Protein AF-A0A061N2Z4-F1 (afdb_monomer)

Sequence (265 aa):
MEKLHGICTITITPFTEDGQVDLPSLRNLTNFYLDNGVDGLTILGIMGESNKLTEAERMQVIKETVTTVQGRVPIIVGCTAPGTDVAIHYAKTAEQLGASAIMVAPPLNLRNEQAIIHHYQMIGDAISIPIVVQDEPVTTNVTMSAKLLAQLERDVSNVEYIKLEEAPSPIKITQILNESDSLTILGGLGGVYFYEELERGANGTMTGFAYPDVLKEIYQTYTSGEKEKAQRLFFSLFTSHPFRSPTRHGRCDHSKRNFQDAEYY

Structure (mmCIF, N/CA/C/O backbone):
data_AF-A0A061N2Z4-F1
#
_entry.id   AF-A0A061N2Z4-F1
#
loop_
_atom_site.group_PDB
_atom_site.id
_atom_site.type_symbol
_atom_site.label_atom_id
_atom_site.label_alt_id
_atom_site.label_comp_id
_atom_site.label_asym_id
_atom_site.label_entity_id
_atom_site.label_seq_id
_atom_site.pdbx_PDB_ins_code
_atom_site.Cartn_x
_atom_site.Cartn_y
_atom_site.Cartn_z
_atom_site.occupancy
_atom_site.B_iso_or_equiv
_atom_site.auth_seq_id
_atom_site.auth_comp_id
_atom_site.auth_asym_id
_atom_site.auth_atom_id
_atom_site.pdbx_PDB_model_num
ATOM 1 N N . MET A 1 1 ? -15.697 -5.809 -2.708 1.00 57.69 1 MET A N 1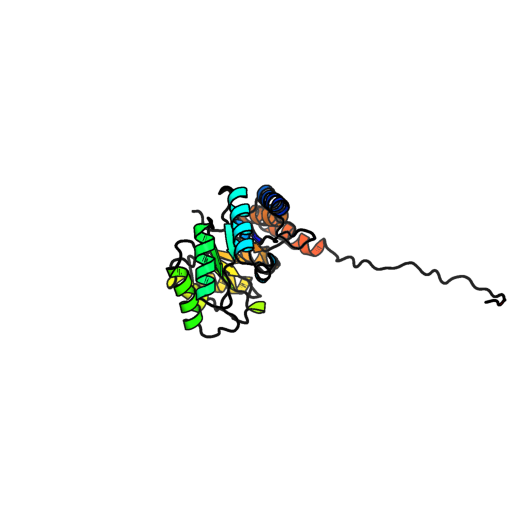
ATOM 2 C CA . MET A 1 1 ? -14.476 -6.232 -1.993 1.00 57.69 1 MET A CA 1
ATOM 3 C C . MET A 1 1 ? -14.518 -5.572 -0.629 1.00 57.69 1 MET A C 1
ATOM 5 O O . MET A 1 1 ? -15.102 -4.498 -0.535 1.00 57.69 1 MET A O 1
ATOM 9 N N . GLU A 1 2 ? -14.005 -6.210 0.414 1.00 79.50 2 GLU A N 1
ATOM 10 C CA . GLU A 1 2 ? -13.819 -5.528 1.699 1.00 79.50 2 GLU A CA 1
ATOM 11 C C . GLU A 1 2 ? -12.727 -4.454 1.550 1.00 79.50 2 GLU A C 1
ATOM 13 O O . GLU A 1 2 ? -11.805 -4.640 0.752 1.00 79.50 2 GLU A O 1
ATOM 18 N N . LYS A 1 3 ? -12.851 -3.318 2.253 1.00 92.50 3 LYS A N 1
ATOM 19 C CA . LYS A 1 3 ? -11.828 -2.258 2.228 1.00 92.50 3 LYS A CA 1
ATOM 20 C C . LYS A 1 3 ? -10.510 -2.778 2.815 1.00 92.50 3 LYS A C 1
ATOM 22 O O . LYS A 1 3 ? -10.519 -3.628 3.710 1.00 92.50 3 LYS A O 1
ATOM 27 N N . LEU A 1 4 ? -9.386 -2.236 2.338 1.00 96.94 4 LEU A N 1
ATOM 28 C CA . LEU A 1 4 ? -8.068 -2.544 2.902 1.00 96.94 4 LEU A CA 1
ATOM 29 C C . LEU A 1 4 ? -8.037 -2.244 4.409 1.00 96.94 4 LEU A C 1
ATOM 31 O O . LEU A 1 4 ? -8.568 -1.236 4.867 1.00 96.94 4 LEU A O 1
ATOM 35 N N . HIS A 1 5 ? -7.403 -3.113 5.185 1.00 97.25 5 HIS A N 1
ATOM 36 C CA . HIS A 1 5 ? -7.252 -2.947 6.628 1.00 97.25 5 HIS A CA 1
ATOM 37 C C . HIS A 1 5 ? -6.081 -3.796 7.133 1.00 97.25 5 HIS A C 1
ATOM 39 O O . HIS A 1 5 ? -5.449 -4.517 6.362 1.00 97.25 5 HIS A O 1
ATOM 45 N N . GLY A 1 6 ? -5.781 -3.697 8.428 1.00 97.75 6 GLY A N 1
ATOM 46 C CA . GLY A 1 6 ? -4.808 -4.558 9.090 1.00 97.75 6 GLY A CA 1
ATOM 47 C C . GLY A 1 6 ? -3.390 -4.396 8.553 1.00 97.75 6 GLY A C 1
ATOM 48 O O . GLY A 1 6 ? -2.891 -3.276 8.422 1.00 97.75 6 GLY A O 1
ATOM 49 N N . ILE A 1 7 ? -2.707 -5.511 8.310 1.00 98.06 7 ILE A N 1
ATOM 50 C CA . ILE A 1 7 ? -1.293 -5.523 7.930 1.00 98.06 7 ILE A CA 1
ATOM 51 C C . ILE A 1 7 ? -1.159 -5.688 6.415 1.00 98.06 7 ILE A C 1
ATOM 53 O O . ILE A 1 7 ? -1.241 -6.797 5.891 1.00 98.06 7 ILE A O 1
ATOM 57 N N . CYS A 1 8 ? -0.921 -4.580 5.713 1.00 97.94 8 CYS A N 1
ATOM 58 C CA . CYS A 1 8 ? -0.628 -4.560 4.279 1.00 97.94 8 CYS A CA 1
ATOM 59 C C . CYS A 1 8 ? 0.894 -4.539 4.052 1.00 97.94 8 CYS A C 1
ATOM 61 O O . CYS A 1 8 ? 1.504 -3.480 3.902 1.00 97.94 8 CYS A O 1
ATOM 63 N N . THR A 1 9 ? 1.549 -5.697 4.081 1.00 97.12 9 THR A N 1
ATOM 64 C CA . THR A 1 9 ? 3.018 -5.759 4.084 1.00 97.12 9 THR A CA 1
ATOM 65 C C . THR A 1 9 ? 3.622 -5.316 2.755 1.00 97.12 9 THR A C 1
ATOM 67 O O . THR A 1 9 ? 3.258 -5.828 1.699 1.00 97.12 9 THR A O 1
ATOM 70 N N . ILE A 1 10 ? 4.604 -4.410 2.807 1.00 96.88 10 ILE A N 1
ATOM 71 C CA . ILE A 1 10 ? 5.438 -4.091 1.643 1.00 96.88 10 ILE A CA 1
ATOM 72 C C . ILE A 1 10 ? 6.469 -5.202 1.476 1.00 96.88 10 ILE A C 1
ATOM 74 O O . ILE A 1 10 ? 7.200 -5.503 2.417 1.00 96.88 10 ILE A O 1
ATOM 78 N N . THR A 1 11 ? 6.548 -5.799 0.291 1.00 96.62 11 THR A N 1
ATOM 79 C CA . THR A 1 11 ? 7.477 -6.902 0.025 1.00 96.62 11 THR A CA 1
ATOM 80 C C . THR A 1 11 ? 8.773 -6.401 -0.608 1.00 96.62 11 THR A C 1
ATOM 82 O O . THR A 1 11 ? 8.792 -5.406 -1.338 1.00 96.62 11 THR A O 1
ATOM 85 N N . ILE A 1 12 ? 9.863 -7.126 -0.362 1.00 96.81 12 ILE A N 1
ATOM 86 C CA . ILE A 1 12 ? 11.085 -7.010 -1.167 1.00 96.81 12 ILE A CA 1
ATOM 87 C C . IL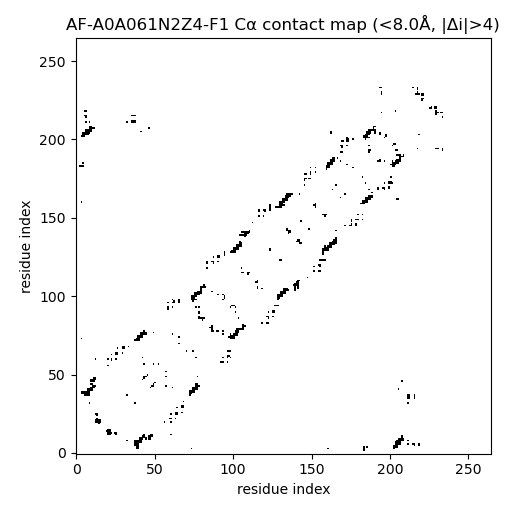E A 1 12 ? 10.922 -7.763 -2.496 1.00 96.81 12 ILE A C 1
ATOM 89 O O . ILE A 1 12 ? 10.041 -8.619 -2.620 1.00 96.81 12 ILE A O 1
ATOM 93 N N . THR A 1 13 ? 11.794 -7.474 -3.463 1.00 98.06 13 THR A N 1
ATOM 94 C CA . THR A 1 13 ? 11.952 -8.282 -4.682 1.00 98.06 13 THR A CA 1
ATOM 95 C C . THR A 1 13 ? 13.236 -9.102 -4.549 1.00 98.06 13 THR A C 1
ATOM 97 O O . THR A 1 13 ? 14.312 -8.513 -4.523 1.00 98.06 13 THR A O 1
ATOM 100 N N . PRO A 1 14 ? 13.163 -10.437 -4.411 1.00 97.88 14 PRO A N 1
ATOM 101 C CA . PRO A 1 14 ? 14.356 -11.276 -4.364 1.00 97.88 14 PRO A CA 1
ATOM 102 C C . PRO A 1 14 ? 15.086 -11.307 -5.710 1.00 97.88 14 PRO A C 1
ATOM 104 O O . PRO A 1 14 ? 14.450 -11.375 -6.764 1.00 97.88 14 PRO A O 1
ATOM 107 N N . PHE A 1 15 ? 16.417 -11.321 -5.660 1.00 98.12 15 PHE A N 1
ATOM 108 C CA . PHE A 1 15 ? 17.282 -11.427 -6.831 1.00 98.12 15 PHE A CA 1
ATOM 109 C C . PHE A 1 15 ? 18.248 -12.601 -6.691 1.00 98.12 15 PHE A C 1
ATOM 111 O O . PHE A 1 15 ? 18.714 -12.909 -5.592 1.00 98.12 15 PHE A O 1
ATOM 118 N N . THR A 1 16 ? 18.566 -13.229 -7.815 1.00 97.94 16 THR A N 1
ATOM 119 C CA . THR A 1 16 ? 19.631 -14.224 -7.931 1.00 97.94 16 THR A CA 1
ATOM 120 C C . THR A 1 16 ? 21.012 -13.557 -7.868 1.00 97.94 16 THR A C 1
ATOM 122 O O . THR A 1 16 ? 21.138 -12.335 -7.961 1.00 97.94 16 THR A O 1
ATOM 125 N N . GLU A 1 17 ? 22.082 -14.348 -7.733 1.00 96.88 17 GLU A N 1
ATOM 126 C CA . GLU A 1 17 ? 23.458 -13.818 -7.689 1.00 96.88 17 GLU A CA 1
ATOM 127 C C . GLU A 1 17 ? 23.862 -13.063 -8.970 1.00 96.88 17 GLU A C 1
ATOM 129 O O . GLU A 1 17 ? 24.677 -12.143 -8.913 1.00 96.88 17 GLU A O 1
ATOM 134 N N . ASP A 1 18 ? 23.274 -13.412 -10.117 1.00 96.19 18 ASP A N 1
ATOM 135 C CA . ASP A 1 18 ? 23.444 -12.727 -11.405 1.00 96.19 18 ASP A CA 1
ATOM 136 C C . ASP A 1 18 ? 22.477 -11.542 -11.605 1.00 96.19 18 ASP A C 1
ATOM 138 O O . ASP A 1 18 ? 22.466 -10.919 -12.668 1.00 96.19 18 ASP A O 1
ATOM 142 N N . GLY A 1 19 ? 21.695 -11.194 -10.578 1.00 94.44 19 GLY A N 1
ATOM 143 C CA . GLY A 1 19 ? 20.850 -10.000 -10.540 1.00 94.44 19 GLY A CA 1
ATOM 144 C C . GLY A 1 19 ? 19.514 -10.124 -11.271 1.00 94.44 19 GLY A C 1
ATOM 145 O O . GLY A 1 19 ? 18.858 -9.108 -11.474 1.00 94.44 19 GLY A O 1
ATOM 146 N N . GLN A 1 20 ? 19.106 -11.332 -11.669 1.00 97.31 20 GLN A N 1
ATOM 147 C CA . GLN A 1 20 ? 17.773 -11.580 -12.224 1.00 97.31 20 GLN A CA 1
ATOM 148 C C . GLN A 1 20 ? 16.740 -11.704 -11.100 1.00 97.31 20 GLN A C 1
ATOM 150 O O . GLN A 1 20 ? 17.078 -12.050 -9.969 1.00 97.31 20 GLN A O 1
ATOM 155 N N . VAL A 1 21 ? 15.463 -11.457 -11.398 1.00 98.25 21 VAL A N 1
ATOM 156 C CA . VAL A 1 21 ? 14.384 -11.688 -10.424 1.00 98.25 21 VAL A CA 1
ATOM 157 C C . VAL A 1 21 ? 14.308 -13.178 -10.065 1.00 98.25 21 VAL A C 1
ATOM 159 O O . VAL A 1 21 ? 14.078 -14.032 -10.924 1.00 98.25 21 VAL A O 1
ATOM 162 N N . ASP A 1 22 ? 14.440 -13.489 -8.776 1.00 98.56 22 ASP A N 1
ATOM 163 C CA . ASP A 1 22 ? 14.336 -14.851 -8.251 1.00 98.56 22 ASP A CA 1
ATOM 164 C C . ASP A 1 22 ? 12.867 -15.191 -7.946 1.00 98.56 22 ASP A C 1
ATOM 166 O O . ASP A 1 22 ? 12.359 -14.984 -6.839 1.00 98.56 22 ASP A O 1
ATOM 170 N N . LEU A 1 23 ? 12.164 -15.707 -8.960 1.00 98.50 23 LEU A N 1
ATOM 171 C CA . LEU A 1 23 ? 10.751 -16.087 -8.854 1.00 98.50 23 LEU A CA 1
ATOM 172 C C . LEU A 1 23 ? 10.484 -17.201 -7.821 1.00 98.50 23 LEU A C 1
ATOM 174 O O . LEU A 1 23 ? 9.515 -17.072 -7.068 1.00 98.50 23 LEU A O 1
ATOM 178 N N . PRO A 1 24 ? 11.298 -18.275 -7.718 1.00 98.50 24 PRO A N 1
ATOM 179 C CA . PRO A 1 24 ? 11.171 -19.238 -6.623 1.00 98.50 24 PRO A CA 1
ATOM 180 C C . PRO A 1 24 ? 11.232 -18.596 -5.232 1.00 98.50 24 PRO A C 1
ATOM 182 O O . PRO A 1 24 ? 10.370 -18.876 -4.393 1.00 98.50 24 PRO A O 1
ATOM 185 N N . SER A 1 25 ? 12.202 -17.712 -4.986 1.00 98.56 25 SER A N 1
ATOM 186 C CA . SER A 1 25 ? 12.307 -17.009 -3.703 1.00 98.56 25 SER A CA 1
ATOM 187 C C . SER A 1 25 ? 11.149 -16.037 -3.485 1.00 98.56 25 SER A C 1
ATOM 189 O O . SER A 1 25 ? 10.626 -15.966 -2.373 1.00 98.56 25 SER A O 1
ATOM 191 N N . LEU A 1 26 ? 10.678 -15.351 -4.533 1.00 98.62 26 LEU A N 1
ATOM 192 C CA . LEU A 1 26 ? 9.493 -14.489 -4.465 1.00 98.62 26 LEU A CA 1
ATOM 193 C C . LEU A 1 26 ? 8.235 -15.276 -4.069 1.00 9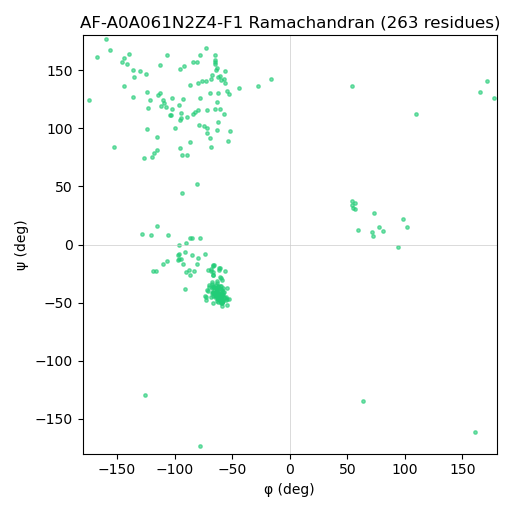8.62 26 LEU A C 1
ATOM 195 O O . LEU A 1 26 ? 7.466 -14.818 -3.221 1.00 98.62 26 LEU A O 1
ATOM 199 N N . ARG A 1 27 ? 8.039 -16.477 -4.625 1.00 98.69 27 ARG A N 1
ATOM 200 C CA . ARG A 1 27 ? 6.935 -17.378 -4.257 1.00 98.69 27 ARG A CA 1
ATOM 201 C C . ARG A 1 27 ? 7.018 -17.806 -2.796 1.00 98.69 27 ARG A C 1
ATOM 203 O O . ARG A 1 27 ? 6.017 -17.752 -2.083 1.00 98.69 27 ARG A O 1
ATOM 210 N N . ASN A 1 28 ? 8.204 -18.214 -2.345 1.00 98.44 28 ASN A N 1
ATOM 211 C CA . ASN A 1 28 ? 8.427 -18.621 -0.957 1.00 98.44 28 ASN A CA 1
ATOM 212 C C . ASN A 1 28 ? 8.162 -17.464 0.010 1.00 98.44 28 ASN A C 1
ATOM 214 O O . ASN A 1 28 ? 7.456 -17.645 0.998 1.00 98.44 28 ASN A O 1
ATOM 218 N N . LEU A 1 29 ? 8.664 -16.270 -0.310 1.00 97.62 29 LEU A N 1
ATOM 219 C CA . LEU A 1 29 ? 8.447 -15.066 0.484 1.00 97.62 29 LEU A CA 1
ATOM 220 C C . LEU A 1 29 ? 6.964 -14.664 0.518 1.00 97.62 29 LEU A C 1
ATOM 222 O O . LEU A 1 29 ? 6.440 -14.312 1.571 1.00 97.62 29 LEU A O 1
ATOM 226 N N . THR A 1 30 ? 6.269 -14.770 -0.615 1.00 98.44 30 THR A N 1
ATOM 227 C CA . THR A 1 30 ? 4.824 -14.518 -0.694 1.00 98.44 30 THR A CA 1
ATOM 228 C C . THR A 1 30 ? 4.059 -15.474 0.224 1.00 98.44 30 THR A C 1
ATOM 230 O O . THR A 1 30 ? 3.249 -15.020 1.026 1.00 98.44 30 THR A O 1
ATOM 233 N N . ASN A 1 31 ? 4.343 -16.781 0.171 1.00 98.44 31 ASN A N 1
ATOM 234 C CA . ASN A 1 31 ? 3.709 -17.747 1.072 1.00 98.44 31 ASN A CA 1
ATOM 235 C C . ASN A 1 31 ? 4.062 -17.491 2.540 1.00 98.44 31 ASN A C 1
ATOM 237 O O . ASN A 1 31 ? 3.168 -17.545 3.372 1.00 98.44 31 ASN A O 1
ATOM 241 N N . PHE A 1 32 ? 5.309 -17.120 2.848 1.00 98.00 32 PHE A N 1
ATOM 242 C CA . PHE A 1 32 ? 5.698 -16.736 4.205 1.00 98.00 32 PHE A CA 1
ATOM 243 C C . PHE A 1 32 ? 4.811 -15.609 4.748 1.00 98.00 32 PHE A C 1
ATOM 245 O O . PHE A 1 32 ? 4.294 -15.725 5.854 1.00 98.00 32 PHE A O 1
ATOM 252 N N . TYR A 1 33 ? 4.576 -14.536 3.987 1.00 98.00 33 TYR A N 1
ATOM 253 C CA . TYR A 1 33 ? 3.688 -13.466 4.449 1.00 98.00 33 TYR A CA 1
ATOM 254 C C . TYR A 1 33 ? 2.248 -13.951 4.664 1.00 98.00 33 TYR A C 1
ATOM 256 O O . TYR A 1 33 ? 1.634 -13.610 5.675 1.00 98.00 33 TYR A O 1
ATOM 264 N N . LEU A 1 34 ? 1.726 -14.775 3.753 1.00 97.75 34 LEU A N 1
ATOM 265 C CA . LEU A 1 34 ? 0.375 -15.335 3.861 1.00 97.75 34 LEU A CA 1
ATOM 266 C C . LEU A 1 34 ? 0.226 -16.243 5.090 1.00 97.75 34 LEU A C 1
ATOM 268 O O . LEU A 1 34 ? -0.772 -16.142 5.800 1.00 97.75 34 LEU A O 1
ATOM 272 N N . ASP A 1 35 ? 1.232 -17.068 5.381 1.00 97.56 35 ASP A N 1
ATOM 273 C CA . ASP A 1 35 ? 1.258 -17.954 6.548 1.00 97.56 35 ASP A CA 1
ATOM 274 C C . ASP A 1 35 ? 1.326 -17.165 7.870 1.00 97.56 35 ASP A C 1
ATOM 276 O O . ASP A 1 35 ? 0.819 -17.626 8.891 1.00 97.56 35 ASP A O 1
ATOM 280 N N . ASN A 1 36 ? 1.880 -15.945 7.847 1.00 97.00 36 ASN A N 1
ATOM 281 C CA . ASN A 1 36 ? 1.874 -15.010 8.980 1.00 97.00 36 ASN A CA 1
ATOM 282 C C . ASN A 1 36 ? 0.593 -14.153 9.067 1.00 97.00 36 ASN A C 1
ATOM 284 O O . ASN A 1 36 ? 0.489 -13.273 9.921 1.00 97.00 36 ASN A O 1
ATOM 288 N N . GLY A 1 37 ? -0.400 -14.403 8.208 1.00 96.31 37 GLY A N 1
ATOM 289 C CA . GLY A 1 37 ? -1.736 -13.822 8.330 1.00 96.31 37 GLY A CA 1
ATOM 290 C C . GLY A 1 37 ? -1.837 -12.340 7.967 1.00 96.31 37 GLY A C 1
ATOM 291 O O . GLY A 1 37 ? -2.719 -11.656 8.495 1.00 96.31 37 GLY A O 1
ATOM 292 N N . VAL A 1 38 ? -0.957 -11.836 7.093 1.00 97.44 38 VAL A N 1
ATOM 293 C CA . VAL A 1 38 ? -1.081 -10.473 6.546 1.00 97.44 38 VAL A CA 1
ATOM 294 C C . VAL A 1 38 ? -2.442 -10.280 5.869 1.00 97.44 38 VAL A C 1
ATOM 296 O O . VAL A 1 38 ? -3.018 -11.222 5.332 1.00 97.44 38 VAL A O 1
ATOM 299 N N . ASP A 1 39 ? -2.950 -9.053 5.890 1.00 98.31 39 ASP A N 1
ATOM 300 C CA . ASP A 1 39 ? -4.262 -8.684 5.339 1.00 98.31 39 ASP A CA 1
ATOM 301 C C . ASP A 1 39 ? -4.167 -8.162 3.896 1.00 98.31 39 ASP A C 1
ATOM 303 O O . ASP A 1 39 ? -5.171 -8.045 3.201 1.00 98.31 39 ASP A O 1
ATOM 307 N N . GLY A 1 40 ? -2.953 -7.868 3.424 1.00 98.19 40 GLY A N 1
ATOM 308 C CA . GLY A 1 40 ? -2.671 -7.441 2.058 1.00 98.19 40 GLY A CA 1
ATOM 309 C C . GLY A 1 40 ? -1.178 -7.484 1.749 1.00 98.19 40 GLY A C 1
ATOM 310 O O . GLY A 1 40 ? -0.342 -7.490 2.655 1.00 98.19 40 GLY A O 1
ATOM 311 N N . LEU A 1 41 ? -0.838 -7.496 0.461 1.00 98.44 41 LEU A N 1
ATOM 312 C CA . LEU A 1 41 ? 0.548 -7.425 -0.008 1.00 98.44 41 LEU A CA 1
ATOM 313 C C . LEU A 1 41 ? 0.742 -6.218 -0.916 1.00 98.44 41 LEU A C 1
ATOM 315 O O . LEU A 1 41 ? 0.079 -6.101 -1.942 1.00 98.44 41 LEU A O 1
ATOM 319 N N . THR A 1 42 ? 1.697 -5.362 -0.572 1.00 98.50 42 THR A N 1
ATOM 320 C CA . THR A 1 42 ? 2.122 -4.236 -1.400 1.00 98.50 42 THR A CA 1
ATOM 321 C C . THR A 1 42 ? 3.446 -4.570 -2.076 1.00 98.50 42 THR A C 1
ATOM 323 O O . THR A 1 42 ? 4.489 -4.657 -1.429 1.00 98.50 42 THR A O 1
ATOM 326 N N . ILE A 1 43 ? 3.425 -4.733 -3.393 1.00 98.62 43 ILE A N 1
ATOM 327 C CA . ILE A 1 43 ? 4.608 -5.058 -4.197 1.00 98.62 43 ILE A CA 1
ATOM 328 C C . ILE A 1 43 ? 5.066 -3.848 -5.008 1.00 98.62 43 ILE A C 1
ATOM 330 O O . ILE A 1 43 ? 4.317 -2.893 -5.216 1.00 98.62 43 ILE A O 1
ATOM 334 N N . LEU A 1 44 ? 6.305 -3.891 -5.503 1.00 97.75 44 LEU A N 1
ATOM 335 C CA . LEU A 1 44 ? 6.871 -2.847 -6.367 1.00 97.75 44 LEU A CA 1
ATOM 336 C C . LEU A 1 44 ? 6.854 -1.431 -5.748 1.00 97.75 44 LEU A C 1
ATOM 338 O O . LEU A 1 44 ? 6.796 -0.434 -6.465 1.00 97.75 44 LEU A O 1
ATOM 342 N N . GLY A 1 45 ? 6.959 -1.326 -4.420 1.00 93.38 45 GLY A N 1
ATOM 343 C CA . GLY A 1 45 ? 7.304 -0.072 -3.737 1.00 93.38 45 GLY A CA 1
ATOM 344 C C . GLY A 1 45 ? 8.807 0.237 -3.808 1.00 93.38 45 GLY A C 1
ATOM 345 O O . GLY A 1 45 ? 9.568 -0.490 -4.448 1.00 93.38 45 GLY A O 1
ATOM 346 N N . ILE A 1 46 ? 9.262 1.286 -3.110 1.00 90.62 46 ILE A N 1
ATOM 347 C CA . ILE A 1 46 ? 10.701 1.606 -2.985 1.00 90.62 46 ILE A CA 1
ATOM 348 C C . ILE A 1 46 ? 11.468 0.437 -2.352 1.00 90.62 46 ILE A C 1
ATOM 350 O O . ILE A 1 46 ? 12.525 0.058 -2.845 1.00 90.62 46 ILE A O 1
ATOM 354 N N . MET A 1 47 ? 10.913 -0.181 -1.303 1.00 91.19 47 MET A N 1
ATOM 355 C CA . MET A 1 47 ? 11.535 -1.341 -0.650 1.00 91.19 47 MET A CA 1
ATOM 356 C C . MET A 1 47 ? 11.581 -2.586 -1.550 1.00 91.19 47 MET A C 1
ATOM 358 O O . MET A 1 47 ? 12.466 -3.419 -1.406 1.00 91.19 47 MET A O 1
ATOM 362 N N . GLY A 1 48 ? 10.662 -2.688 -2.512 1.00 93.00 48 GLY A N 1
ATOM 363 C CA . GLY A 1 48 ? 10.698 -3.705 -3.562 1.00 93.00 48 GLY A CA 1
ATOM 364 C C . GLY A 1 48 ? 11.695 -3.394 -4.680 1.00 93.00 48 GLY A C 1
ATOM 365 O O . GLY A 1 48 ? 11.684 -4.090 -5.690 1.00 93.00 48 GLY A O 1
ATOM 366 N N . GLU A 1 49 ? 12.501 -2.334 -4.543 1.00 94.69 49 GLU A N 1
ATOM 367 C CA . GLU A 1 49 ? 13.516 -1.894 -5.513 1.00 94.69 49 GLU A CA 1
ATOM 368 C C . GLU A 1 49 ? 12.952 -1.687 -6.923 1.00 94.69 49 GLU A C 1
ATOM 370 O O . GLU A 1 49 ? 13.606 -1.907 -7.942 1.00 94.69 49 GLU A O 1
ATOM 375 N N . SER A 1 50 ? 11.705 -1.230 -6.981 1.00 93.12 50 SER A N 1
ATOM 376 C CA . SER A 1 50 ? 10.915 -1.134 -8.207 1.00 93.12 50 SER A CA 1
ATOM 377 C C . SER A 1 50 ? 11.512 -0.222 -9.283 1.00 93.12 50 SER A C 1
ATOM 379 O O . SER A 1 50 ? 11.177 -0.365 -10.458 1.00 93.12 50 SER A O 1
ATOM 381 N N . ASN A 1 51 ? 12.406 0.689 -8.886 1.00 91.44 51 ASN A N 1
ATOM 382 C CA . ASN A 1 51 ? 13.162 1.595 -9.746 1.00 91.44 51 ASN A CA 1
ATOM 383 C C . ASN A 1 51 ? 14.381 0.943 -10.423 1.00 91.44 51 ASN A C 1
ATOM 385 O O . ASN A 1 51 ? 14.976 1.563 -11.302 1.00 91.44 51 ASN A O 1
ATOM 389 N N . LYS A 1 52 ? 14.776 -0.266 -10.004 1.00 94.12 52 LYS 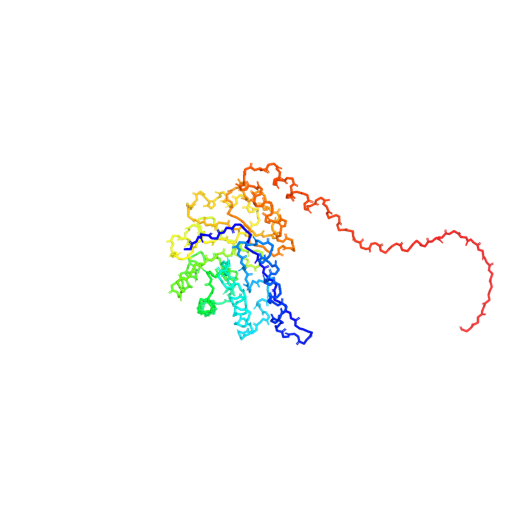A N 1
ATOM 390 C CA . LYS A 1 52 ? 15.870 -1.042 -10.612 1.00 94.12 52 LYS A CA 1
ATOM 391 C C . LYS A 1 52 ? 15.375 -2.078 -11.620 1.00 94.12 52 LYS A C 1
ATOM 393 O O . LYS A 1 52 ? 16.180 -2.617 -12.368 1.00 94.12 52 LYS A O 1
ATOM 398 N N . LEU A 1 53 ? 14.073 -2.346 -11.627 1.00 96.75 53 LEU A N 1
ATOM 399 C CA . LEU A 1 53 ? 13.453 -3.351 -12.476 1.00 96.75 53 LEU A CA 1
ATOM 400 C C . LEU A 1 53 ? 13.094 -2.769 -13.842 1.00 96.75 53 LEU A C 1
ATOM 402 O O . LEU A 1 53 ? 12.511 -1.686 -13.949 1.00 96.75 53 LEU A O 1
ATOM 406 N N . THR A 1 54 ? 13.365 -3.541 -14.885 1.00 97.06 54 THR A N 1
ATOM 407 C CA . THR A 1 54 ? 12.772 -3.337 -16.205 1.00 97.06 54 THR A CA 1
ATOM 408 C C . THR A 1 54 ? 11.262 -3.572 -16.159 1.00 97.06 54 THR A C 1
ATOM 410 O O . THR A 1 54 ? 10.723 -4.213 -15.255 1.00 97.06 54 THR A O 1
ATOM 413 N N . GLU A 1 55 ? 10.545 -3.094 -17.173 1.00 95.94 55 GLU A N 1
ATOM 414 C CA . GLU A 1 55 ? 9.104 -3.334 -17.287 1.00 95.94 55 GLU A CA 1
ATOM 415 C C . GLU A 1 55 ? 8.761 -4.832 -17.324 1.00 95.94 55 GLU A C 1
ATOM 417 O O . GLU A 1 55 ? 7.833 -5.274 -16.647 1.00 95.94 55 GLU A O 1
ATOM 422 N N . ALA A 1 56 ? 9.550 -5.629 -18.050 1.00 98.00 56 ALA A N 1
ATOM 423 C CA . ALA A 1 56 ? 9.356 -7.073 -18.130 1.00 98.00 56 ALA A CA 1
ATOM 424 C C . ALA A 1 56 ? 9.501 -7.746 -16.754 1.00 98.00 56 ALA A C 1
ATOM 426 O O . ALA A 1 56 ? 8.670 -8.580 -16.391 1.00 98.00 56 ALA A O 1
ATOM 427 N N . GLU A 1 57 ? 10.501 -7.351 -15.965 1.00 98.38 57 GLU A N 1
ATOM 428 C CA . GLU A 1 57 ? 10.701 -7.863 -14.605 1.00 98.38 57 GLU A CA 1
ATOM 429 C C . GLU A 1 57 ? 9.577 -7.425 -13.659 1.00 98.38 57 GLU A C 1
ATOM 431 O O . GLU A 1 57 ? 9.059 -8.242 -12.900 1.00 98.38 57 GLU A O 1
ATOM 436 N N . ARG A 1 58 ? 9.108 -6.172 -13.755 1.00 98.44 58 ARG A N 1
ATOM 437 C CA . ARG A 1 58 ? 7.928 -5.706 -13.002 1.00 98.44 58 ARG A CA 1
ATOM 438 C C . ARG A 1 58 ? 6.712 -6.590 -13.288 1.00 98.44 58 ARG A C 1
ATOM 440 O O . ARG A 1 58 ? 6.033 -7.023 -12.359 1.00 98.44 58 ARG A O 1
ATOM 447 N N . MET A 1 59 ? 6.459 -6.909 -14.560 1.00 98.62 59 MET A N 1
ATOM 448 C CA . MET A 1 59 ? 5.367 -7.807 -14.950 1.00 98.62 59 MET A CA 1
ATOM 449 C C . MET A 1 59 ? 5.559 -9.233 -14.420 1.00 98.62 59 MET A C 1
ATOM 451 O O . MET A 1 59 ? 4.572 -9.872 -14.055 1.00 98.62 59 MET A O 1
ATOM 455 N N . GLN A 1 60 ? 6.794 -9.747 -14.385 1.00 98.56 60 GLN A N 1
ATOM 456 C CA . GLN A 1 60 ? 7.094 -11.060 -13.803 1.00 98.56 60 GLN A CA 1
ATOM 457 C C . GLN A 1 60 ? 6.768 -11.093 -12.307 1.00 98.56 60 GLN A C 1
ATOM 459 O O . GLN A 1 60 ? 6.080 -12.014 -11.870 1.00 98.56 60 GLN A O 1
ATOM 464 N N . VAL A 1 61 ? 7.179 -10.065 -11.554 1.00 98.75 61 VAL A N 1
ATOM 465 C CA . VAL A 1 61 ? 6.878 -9.940 -10.118 1.00 98.75 61 VAL A CA 1
ATOM 466 C C . VAL A 1 61 ? 5.367 -9.930 -9.884 1.00 98.75 61 VAL A C 1
ATOM 468 O O . VAL A 1 61 ? 4.872 -10.735 -9.099 1.00 98.75 61 VAL A O 1
ATOM 471 N N . ILE A 1 62 ? 4.611 -9.096 -10.613 1.00 98.81 62 ILE A N 1
ATOM 472 C CA . ILE A 1 62 ? 3.147 -9.025 -10.453 1.00 98.81 62 ILE A CA 1
ATOM 473 C C . ILE A 1 62 ? 2.502 -10.385 -10.750 1.00 98.81 62 ILE A C 1
ATOM 475 O O . ILE A 1 62 ? 1.717 -10.880 -9.943 1.00 98.81 62 ILE A O 1
ATOM 479 N N . LYS A 1 63 ? 2.852 -11.019 -11.878 1.00 98.75 63 LYS A N 1
ATOM 480 C CA . LYS A 1 63 ? 2.274 -12.311 -12.283 1.00 98.75 63 LYS A CA 1
ATOM 481 C C . LYS A 1 63 ? 2.549 -13.414 -11.269 1.00 98.75 63 LYS A C 1
ATOM 483 O O . LYS A 1 63 ? 1.632 -14.167 -10.940 1.00 98.75 63 LYS A O 1
ATOM 488 N N . GLU A 1 64 ? 3.785 -13.523 -10.790 1.00 98.81 64 GLU A N 1
ATOM 489 C CA . GLU A 1 64 ? 4.169 -14.553 -9.825 1.00 98.81 64 GLU A CA 1
ATOM 490 C C . GLU A 1 64 ? 3.465 -14.335 -8.480 1.00 98.81 64 GLU A C 1
ATOM 492 O O . GLU A 1 64 ? 2.896 -15.283 -7.933 1.00 98.81 64 GLU A O 1
ATOM 497 N N . THR A 1 65 ? 3.416 -13.094 -7.979 1.00 98.75 65 THR A N 1
ATOM 498 C CA . THR A 1 65 ? 2.703 -12.776 -6.733 1.00 98.75 65 THR A CA 1
ATOM 499 C C . THR A 1 65 ? 1.204 -13.045 -6.867 1.00 98.75 65 THR A C 1
ATOM 501 O O . THR A 1 65 ? 0.649 -13.746 -6.027 1.00 98.75 65 THR A O 1
ATOM 504 N N . VAL A 1 66 ? 0.543 -12.581 -7.935 1.00 98.69 66 VAL A N 1
ATOM 505 C CA . VAL A 1 66 ? -0.896 -12.822 -8.171 1.00 98.69 66 VAL A CA 1
ATOM 506 C C . VAL A 1 66 ? -1.203 -14.318 -8.267 1.00 98.69 66 VAL A C 1
ATOM 508 O O . VAL A 1 66 ? -2.122 -14.809 -7.606 1.00 98.69 66 VAL A O 1
ATOM 511 N N . THR A 1 67 ? -0.392 -15.061 -9.027 1.00 98.69 67 THR A N 1
ATOM 512 C CA . THR A 1 67 ? -0.536 -16.518 -9.179 1.00 98.69 67 THR A CA 1
ATOM 513 C C . THR A 1 67 ? -0.340 -17.248 -7.856 1.00 98.69 67 THR A C 1
ATOM 515 O O . THR A 1 67 ? -1.049 -18.214 -7.585 1.00 98.69 67 THR A O 1
ATOM 518 N N . THR A 1 68 ? 0.599 -16.793 -7.025 1.00 98.75 68 THR A N 1
ATOM 519 C CA . THR A 1 68 ? 0.869 -17.399 -5.719 1.00 98.75 68 THR A CA 1
ATOM 520 C C . THR A 1 68 ? -0.235 -17.072 -4.719 1.00 98.75 68 THR A C 1
ATOM 522 O O . THR A 1 68 ? -0.696 -17.963 -4.013 1.00 98.75 68 THR A O 1
ATOM 525 N N . VAL A 1 69 ? -0.706 -15.825 -4.658 1.00 98.62 69 VAL A N 1
ATOM 526 C CA . VAL A 1 69 ? -1.729 -15.386 -3.693 1.00 98.62 69 VAL A CA 1
ATOM 527 C C . VAL A 1 69 ? -3.083 -16.039 -3.956 1.00 98.62 69 VAL A C 1
ATOM 529 O O . VAL A 1 69 ? -3.768 -16.384 -2.995 1.00 98.62 69 VAL A O 1
ATOM 532 N N . GLN A 1 70 ? -3.466 -16.248 -5.221 1.00 97.75 70 GLN A N 1
ATOM 533 C CA . GLN A 1 70 ? -4.736 -16.894 -5.599 1.00 97.75 70 GLN A CA 1
ATOM 534 C C . GLN A 1 70 ? -5.971 -16.232 -4.961 1.00 97.75 70 GLN A C 1
ATOM 536 O O . GLN A 1 70 ? -6.908 -16.904 -4.539 1.00 97.75 70 GLN A O 1
ATOM 541 N N . GLY A 1 71 ? -5.955 -14.901 -4.849 1.00 97.12 71 GLY A N 1
ATOM 542 C CA . GLY A 1 71 ? -7.059 -14.123 -4.281 1.00 97.12 71 GLY A CA 1
ATOM 543 C C . GLY A 1 71 ? -7.246 -14.243 -2.763 1.00 97.12 71 GLY A C 1
ATOM 544 O O . GLY A 1 71 ? -8.258 -13.768 -2.260 1.00 97.12 71 GLY A O 1
ATOM 545 N N . ARG A 1 72 ? -6.300 -14.851 -2.026 1.00 97.81 72 ARG A N 1
ATOM 546 C CA . ARG A 1 72 ? -6.367 -14.970 -0.555 1.00 97.81 72 ARG A CA 1
ATOM 547 C C . ARG A 1 72 ? -6.355 -13.615 0.161 1.00 97.81 72 ARG A C 1
ATOM 549 O O . ARG A 1 72 ? -7.038 -13.466 1.165 1.00 97.81 72 ARG A O 1
ATOM 556 N N . VAL A 1 73 ? -5.592 -12.654 -0.360 1.00 98.25 73 VAL A N 1
ATOM 557 C CA . VAL A 1 73 ? -5.501 -11.269 0.132 1.00 98.25 73 VAL A CA 1
ATOM 558 C C . VAL A 1 73 ? -5.397 -10.308 -1.059 1.00 98.25 73 VAL A C 1
ATOM 560 O O . VAL A 1 73 ? -4.945 -10.731 -2.130 1.00 98.25 73 VAL A O 1
ATOM 563 N N . PRO A 1 74 ? -5.794 -9.031 -0.920 1.00 98.50 74 PRO A N 1
ATOM 564 C CA . PRO A 1 74 ? -5.584 -8.024 -1.953 1.00 98.50 74 PRO A CA 1
ATOM 565 C C . PRO A 1 74 ? -4.095 -7.787 -2.240 1.00 98.50 74 PRO A C 1
ATOM 567 O O . PRO A 1 74 ? -3.256 -7.783 -1.334 1.00 98.50 74 PRO A O 1
ATOM 570 N N . ILE A 1 75 ? -3.783 -7.538 -3.514 1.00 98.69 75 ILE A N 1
ATOM 571 C CA . ILE A 1 75 ? -2.442 -7.147 -3.968 1.00 98.69 75 ILE A CA 1
ATOM 572 C C . ILE A 1 75 ? -2.471 -5.684 -4.400 1.00 98.69 75 ILE A C 1
ATOM 574 O O . ILE A 1 75 ? -3.213 -5.311 -5.310 1.00 98.69 75 ILE A O 1
ATOM 578 N N . ILE A 1 76 ? -1.631 -4.872 -3.770 1.00 98.81 76 ILE A N 1
ATOM 579 C CA . ILE A 1 76 ? -1.429 -3.462 -4.073 1.00 98.81 76 ILE A CA 1
ATOM 580 C C . ILE A 1 76 ? -0.126 -3.327 -4.864 1.00 98.81 76 ILE A C 1
ATOM 582 O O . ILE A 1 76 ? 0.926 -3.787 -4.420 1.00 98.81 76 ILE A O 1
ATOM 586 N N . VAL A 1 77 ? -0.165 -2.694 -6.035 1.00 98.81 77 VAL A N 1
ATOM 587 C CA . VAL A 1 77 ? 1.023 -2.554 -6.896 1.00 98.81 77 VAL A CA 1
ATOM 588 C C . VAL A 1 77 ? 1.510 -1.109 -6.942 1.00 98.81 77 VAL A C 1
ATOM 590 O O . VAL A 1 77 ? 0.772 -0.206 -7.331 1.00 98.81 77 VAL A O 1
ATOM 593 N N . GLY A 1 78 ? 2.779 -0.883 -6.596 1.00 98.56 78 GLY A N 1
ATOM 594 C CA . GLY A 1 78 ? 3.426 0.423 -6.721 1.00 98.56 78 GLY A CA 1
ATOM 595 C C . GLY A 1 78 ? 3.559 0.876 -8.179 1.00 98.56 78 GLY A C 1
ATOM 596 O O . GLY A 1 78 ? 4.270 0.258 -8.977 1.00 98.56 78 GLY A O 1
ATOM 597 N N . CYS A 1 79 ? 2.892 1.982 -8.515 1.00 98.44 79 CYS A N 1
ATOM 598 C CA . CYS A 1 79 ? 2.818 2.558 -9.862 1.00 98.44 79 CYS A CA 1
ATOM 599 C C . CYS A 1 79 ? 3.370 3.992 -9.945 1.00 98.44 79 CYS A C 1
ATOM 601 O O . CYS A 1 79 ? 3.259 4.626 -10.992 1.00 98.44 79 CYS A O 1
ATOM 603 N N . THR A 1 80 ? 3.995 4.499 -8.875 1.00 97.38 80 THR A N 1
ATOM 604 C CA . THR A 1 80 ? 4.715 5.782 -8.888 1.00 97.38 80 THR A CA 1
ATOM 605 C C . THR A 1 80 ? 5.730 5.823 -10.030 1.00 97.38 80 THR A C 1
ATOM 607 O O . THR A 1 80 ? 6.562 4.926 -10.174 1.00 97.38 80 THR A O 1
ATOM 610 N N . ALA A 1 81 ? 5.690 6.892 -10.822 1.00 95.06 81 ALA A N 1
ATOM 611 C CA . ALA A 1 81 ? 6.622 7.135 -11.914 1.00 95.06 81 ALA A CA 1
ATOM 612 C C . ALA A 1 81 ? 6.937 8.639 -12.032 1.00 95.06 81 ALA A C 1
ATOM 614 O O . ALA A 1 81 ? 6.156 9.462 -11.553 1.00 95.06 81 ALA A O 1
ATOM 615 N N . PRO A 1 82 ? 8.043 9.032 -12.697 1.00 90.31 82 PRO A N 1
ATOM 616 C CA . PRO A 1 82 ? 8.393 10.446 -12.870 1.00 90.31 82 PRO A CA 1
ATOM 617 C C . PRO A 1 82 ? 7.364 11.278 -13.653 1.00 90.31 82 PRO A C 1
ATOM 619 O O . PRO A 1 82 ? 7.359 12.499 -13.530 1.00 90.31 82 PRO A O 1
ATOM 622 N N . GLY A 1 83 ? 6.522 10.641 -14.472 1.00 93.69 83 GLY A N 1
ATOM 623 C CA . GLY A 1 83 ? 5.512 11.309 -15.292 1.00 93.69 83 GLY A CA 1
ATOM 624 C C . GLY A 1 83 ? 4.169 10.587 -15.262 1.00 93.69 83 GLY A C 1
ATOM 625 O O . GLY A 1 83 ? 4.119 9.362 -15.136 1.00 93.69 83 GLY A O 1
ATOM 626 N N . THR A 1 84 ? 3.087 11.356 -15.413 1.00 97.94 84 THR A N 1
ATOM 627 C CA . THR A 1 84 ? 1.700 10.866 -15.349 1.00 97.94 84 THR A CA 1
ATOM 628 C C . THR A 1 84 ? 1.423 9.762 -16.367 1.00 97.94 84 THR A C 1
ATOM 630 O O . THR A 1 84 ? 0.882 8.730 -15.994 1.00 97.94 84 THR A O 1
ATOM 633 N N . ASP A 1 85 ? 1.861 9.914 -17.620 1.00 98.25 85 ASP A N 1
ATOM 634 C CA . ASP A 1 85 ? 1.610 8.906 -18.664 1.00 98.25 85 ASP A CA 1
ATOM 635 C C . ASP A 1 85 ? 2.284 7.559 -18.359 1.00 98.25 85 ASP A C 1
ATOM 637 O O . ASP A 1 85 ? 1.725 6.496 -18.625 1.00 98.25 85 ASP A O 1
ATOM 641 N N . VAL A 1 86 ? 3.469 7.591 -17.740 1.00 97.69 86 VAL A N 1
ATOM 642 C CA . VAL A 1 86 ? 4.182 6.377 -17.318 1.00 97.69 86 VAL A CA 1
ATOM 643 C C . VAL A 1 86 ? 3.480 5.731 -16.121 1.00 97.69 86 VAL A C 1
ATOM 645 O O . VAL A 1 86 ? 3.342 4.511 -16.077 1.00 97.69 86 VAL A O 1
ATOM 648 N N . ALA A 1 87 ? 2.982 6.536 -15.176 1.00 98.19 87 ALA A N 1
ATOM 649 C CA . ALA A 1 87 ? 2.186 6.035 -14.057 1.00 98.19 87 ALA A CA 1
ATOM 650 C C . ALA A 1 87 ? 0.878 5.385 -14.542 1.00 98.19 87 ALA A C 1
ATOM 652 O O . ALA A 1 87 ? 0.534 4.302 -14.078 1.00 98.19 87 ALA A O 1
ATOM 653 N N . ILE A 1 88 ? 0.203 5.981 -15.536 1.00 98.75 88 ILE A N 1
ATOM 654 C CA . ILE A 1 88 ? -0.977 5.401 -16.201 1.00 98.75 88 ILE A CA 1
ATOM 655 C C . ILE A 1 88 ? -0.634 4.060 -16.854 1.00 98.75 88 ILE A C 1
ATOM 657 O O . ILE A 1 88 ? -1.385 3.093 -16.720 1.00 98.75 88 ILE A O 1
ATOM 661 N N . HIS A 1 89 ? 0.496 3.980 -17.559 1.00 98.56 89 HIS A N 1
ATOM 662 C CA . HIS A 1 89 ? 0.943 2.738 -18.190 1.00 98.56 89 HIS A CA 1
ATOM 663 C C . HIS A 1 89 ? 1.169 1.619 -17.164 1.00 98.56 89 HIS A C 1
ATOM 665 O O . HIS A 1 89 ? 0.669 0.502 -17.332 1.00 98.56 89 HIS A O 1
ATOM 671 N N . TYR A 1 90 ? 1.851 1.926 -16.057 1.00 98.56 90 TYR A N 1
ATOM 672 C CA . TYR A 1 90 ? 2.038 0.976 -14.958 1.00 98.56 90 TYR A CA 1
ATOM 673 C C . TYR A 1 90 ? 0.724 0.594 -14.280 1.00 98.56 90 TYR A C 1
ATOM 675 O O . TYR A 1 90 ? 0.516 -0.589 -14.017 1.00 98.56 90 TYR A O 1
ATOM 683 N N . ALA A 1 91 ? -0.175 1.554 -14.064 1.00 98.75 91 ALA A N 1
ATOM 684 C CA . ALA A 1 91 ? -1.485 1.326 -13.467 1.00 98.75 91 ALA A CA 1
ATOM 685 C C . ALA A 1 91 ? -2.333 0.350 -14.295 1.00 98.75 91 ALA A C 1
ATOM 687 O O . ALA A 1 91 ? -2.808 -0.657 -13.770 1.00 98.75 91 ALA A O 1
ATOM 688 N N . LYS A 1 92 ? -2.445 0.587 -15.609 1.00 98.81 92 LYS A N 1
ATOM 689 C CA . LYS A 1 92 ? -3.160 -0.308 -16.534 1.00 98.81 92 LYS A CA 1
ATOM 690 C C . LYS A 1 92 ? -2.550 -1.701 -16.565 1.00 98.81 92 LYS A C 1
ATOM 692 O O . LYS A 1 92 ? -3.272 -2.693 -16.568 1.00 98.81 92 LYS A O 1
ATOM 697 N N . THR A 1 93 ? -1.221 -1.779 -16.581 1.00 98.75 93 THR A N 1
ATOM 698 C CA . THR A 1 93 ? -0.512 -3.063 -16.579 1.00 98.75 93 THR A CA 1
ATOM 699 C C . THR A 1 93 ? -0.774 -3.830 -15.283 1.00 98.75 93 THR A C 1
ATOM 701 O O . THR A 1 93 ? -1.056 -5.023 -15.326 1.00 98.75 93 THR A O 1
ATOM 704 N N . ALA A 1 94 ? -0.729 -3.157 -14.131 1.00 98.81 94 ALA A N 1
ATOM 705 C CA . ALA A 1 94 ? -1.028 -3.763 -12.839 1.00 98.81 94 ALA A CA 1
ATOM 706 C C . ALA A 1 94 ? -2.469 -4.295 -12.778 1.00 98.81 94 ALA A C 1
ATOM 708 O O . ALA A 1 94 ? -2.674 -5.448 -12.397 1.00 98.81 94 ALA A O 1
ATOM 709 N N . GLU A 1 95 ? -3.446 -3.496 -13.216 1.00 98.75 95 GLU A N 1
ATOM 710 C CA . GLU A 1 95 ? -4.854 -3.899 -13.292 1.00 98.75 95 GLU A CA 1
ATOM 711 C C . GLU A 1 95 ? -5.051 -5.125 -14.193 1.00 98.75 95 GLU A C 1
ATOM 713 O O . GLU A 1 95 ? -5.635 -6.122 -13.769 1.00 98.75 95 GLU A O 1
ATOM 718 N N . GLN A 1 96 ? -4.495 -5.101 -15.409 1.00 98.75 96 GLN A N 1
ATOM 719 C CA . GLN A 1 96 ? -4.577 -6.221 -16.355 1.00 98.75 96 GLN A CA 1
ATOM 720 C C . GLN A 1 96 ? -3.978 -7.518 -15.803 1.00 98.75 96 GLN A C 1
ATOM 722 O O . GLN A 1 96 ? -4.410 -8.609 -16.177 1.00 98.75 96 GLN A O 1
ATOM 727 N N . LEU A 1 97 ? -2.973 -7.410 -14.933 1.00 98.75 97 LEU A N 1
ATOM 728 C CA . LEU A 1 97 ? -2.304 -8.549 -14.315 1.00 98.75 97 LEU A CA 1
ATOM 729 C C . LEU A 1 97 ? -2.947 -8.995 -12.994 1.00 98.75 97 LEU A C 1
ATOM 731 O O . LEU A 1 97 ? -2.470 -9.964 -12.409 1.00 98.75 97 LEU A O 1
ATOM 735 N N . GLY A 1 98 ? -4.035 -8.353 -12.557 1.00 98.38 98 GLY A N 1
ATOM 736 C CA . GLY A 1 98 ? -4.834 -8.786 -11.408 1.00 98.38 98 GLY A CA 1
ATOM 737 C C . GLY A 1 98 ? -4.530 -8.068 -10.093 1.00 98.38 98 GLY A C 1
ATOM 738 O O . GLY A 1 98 ? -4.826 -8.613 -9.029 1.00 98.38 98 GLY A O 1
ATOM 739 N N . ALA A 1 99 ? -3.944 -6.867 -10.135 1.00 98.62 99 ALA A N 1
ATOM 740 C CA . ALA A 1 99 ? -3.846 -6.015 -8.952 1.00 98.62 99 ALA A CA 1
ATOM 741 C C . ALA A 1 99 ? -5.240 -5.682 -8.394 1.00 98.62 99 ALA A C 1
ATOM 743 O O . ALA A 1 99 ? -6.184 -5.436 -9.142 1.00 98.62 99 ALA A O 1
ATOM 744 N N . SER A 1 100 ? -5.362 -5.656 -7.068 1.00 98.62 100 SER A N 1
ATOM 745 C CA . SER A 1 100 ? -6.590 -5.256 -6.370 1.00 98.62 100 SER A CA 1
ATOM 746 C C . SER A 1 100 ? -6.662 -3.749 -6.145 1.00 98.62 100 SER A C 1
ATOM 748 O O . SER A 1 100 ? -7.757 -3.217 -6.032 1.00 98.62 100 SER A O 1
ATOM 750 N N . ALA A 1 101 ? -5.510 -3.080 -6.074 1.00 98.75 101 ALA A N 1
ATOM 751 C CA . ALA A 1 101 ? -5.358 -1.630 -6.028 1.00 98.75 101 ALA A CA 1
ATOM 752 C C . ALA A 1 101 ? -3.961 -1.243 -6.545 1.00 98.75 101 ALA A C 1
ATOM 754 O O . ALA A 1 101 ? -3.064 -2.089 -6.654 1.00 98.75 101 ALA A O 1
ATOM 755 N N . ILE A 1 102 ? -3.744 0.041 -6.812 1.00 98.81 102 ILE A N 1
ATOM 756 C CA . ILE A 1 102 ? -2.408 0.592 -7.068 1.00 98.81 102 ILE A CA 1
ATOM 757 C C . ILE A 1 102 ? -1.986 1.534 -5.949 1.00 98.81 102 ILE A C 1
ATOM 759 O O . ILE A 1 102 ? -2.827 2.137 -5.296 1.00 98.81 102 ILE A O 1
ATOM 763 N N . MET A 1 103 ? -0.682 1.697 -5.747 1.00 98.75 103 MET A N 1
ATOM 764 C CA . MET A 1 103 ? -0.126 2.721 -4.863 1.00 98.75 103 MET A CA 1
ATOM 765 C C . MET A 1 103 ? 0.673 3.733 -5.676 1.00 98.75 103 MET A C 1
ATOM 767 O O . MET A 1 103 ? 1.550 3.349 -6.454 1.00 98.75 103 MET A O 1
ATOM 771 N N . VAL A 1 104 ? 0.376 5.018 -5.492 1.00 98.50 104 VAL A N 1
ATOM 772 C CA . VAL A 1 104 ? 0.991 6.119 -6.241 1.00 98.50 104 VAL A CA 1
ATOM 773 C C . VAL A 1 104 ? 1.352 7.246 -5.281 1.00 98.50 104 VAL A C 1
ATOM 775 O O . VAL A 1 104 ? 0.510 7.709 -4.518 1.00 98.50 104 VAL A O 1
ATOM 778 N N . ALA A 1 105 ? 2.606 7.682 -5.328 1.00 97.88 105 ALA A N 1
ATOM 779 C CA . ALA A 1 105 ? 3.083 8.891 -4.668 1.00 97.88 105 ALA A CA 1
ATOM 780 C C . ALA A 1 105 ? 2.988 10.087 -5.632 1.00 97.88 105 ALA A C 1
ATOM 782 O O . ALA A 1 105 ? 3.087 9.891 -6.849 1.00 97.88 105 ALA A O 1
ATOM 783 N N . PRO A 1 106 ? 2.846 11.328 -5.131 1.00 96.69 106 PRO A N 1
ATOM 784 C CA . PRO A 1 106 ? 2.818 12.498 -5.999 1.00 96.69 106 PRO A CA 1
ATOM 785 C C . PRO A 1 106 ? 4.151 12.669 -6.759 1.00 96.69 106 PRO A C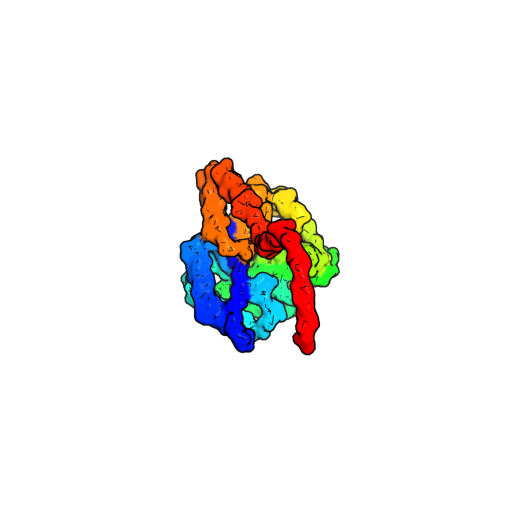 1
ATOM 787 O O . PRO A 1 106 ? 5.211 12.294 -6.243 1.00 96.69 106 PRO A O 1
ATOM 790 N N . PRO A 1 107 ? 4.139 13.282 -7.959 1.00 95.25 107 PRO A N 1
ATOM 791 C CA . PRO A 1 107 ? 5.362 13.584 -8.697 1.00 95.25 107 PRO A CA 1
ATOM 792 C C . PRO A 1 107 ? 6.340 14.443 -7.887 1.00 95.25 107 PRO A C 1
ATOM 794 O O . PRO A 1 107 ? 5.942 15.368 -7.175 1.00 95.25 107 PRO A O 1
ATOM 797 N N . LEU A 1 108 ? 7.639 14.161 -8.030 1.00 94.62 108 LEU A N 1
ATOM 798 C CA . LEU A 1 108 ? 8.697 14.810 -7.251 1.00 94.62 108 LEU A CA 1
ATOM 799 C C . LEU A 1 108 ? 8.635 16.341 -7.359 1.00 94.62 108 LEU A C 1
ATOM 801 O O . LEU A 1 108 ? 8.601 16.897 -8.457 1.00 94.62 108 LEU A O 1
ATOM 805 N N . ASN A 1 109 ? 8.710 17.024 -6.217 1.00 95.06 109 ASN A N 1
ATOM 806 C CA . ASN A 1 109 ? 8.690 18.484 -6.090 1.00 95.06 109 ASN A CA 1
ATOM 807 C C . ASN A 1 109 ? 7.431 19.176 -6.654 1.00 95.06 109 ASN A C 1
ATOM 809 O O . ASN A 1 109 ? 7.428 20.405 -6.796 1.00 95.06 109 ASN A O 1
ATOM 813 N N . LEU A 1 110 ? 6.360 18.441 -6.974 1.00 94.19 110 LEU A N 1
ATOM 814 C CA . LEU A 1 110 ? 5.121 19.033 -7.468 1.00 94.19 110 LEU A CA 1
ATOM 815 C C . LEU A 1 110 ? 4.364 19.706 -6.318 1.00 94.19 110 LEU A C 1
ATOM 817 O O . LEU A 1 110 ? 3.720 19.047 -5.515 1.00 94.19 110 LEU A O 1
ATOM 821 N N . ARG A 1 111 ? 4.441 21.038 -6.232 1.00 91.94 111 ARG A N 1
ATOM 822 C CA . ARG A 1 111 ? 3.832 21.818 -5.134 1.00 91.94 111 ARG A CA 1
ATOM 823 C C . ARG A 1 111 ? 2.451 22.391 -5.446 1.00 91.94 111 ARG A C 1
ATOM 825 O O . ARG A 1 111 ? 1.795 22.920 -4.557 1.00 91.94 111 ARG A O 1
ATOM 832 N N . ASN A 1 112 ? 2.035 22.368 -6.708 1.00 96.94 112 ASN A N 1
ATOM 833 C CA . ASN A 1 112 ? 0.749 22.921 -7.108 1.00 96.94 112 ASN A CA 1
ATOM 834 C C . ASN A 1 112 ? -0.361 21.895 -6.840 1.00 96.94 112 ASN A C 1
ATOM 836 O O . ASN A 1 112 ? -0.394 20.853 -7.489 1.00 96.94 112 ASN A O 1
ATOM 840 N N . GLU A 1 113 ? -1.271 22.203 -5.914 1.00 97.38 113 GLU A N 1
ATOM 841 C CA . GLU A 1 113 ? -2.346 21.284 -5.510 1.00 97.38 113 GLU A CA 1
ATOM 842 C C . GLU A 1 113 ? -3.256 20.878 -6.678 1.00 97.38 113 GLU A C 1
ATOM 844 O O . GLU A 1 113 ? -3.598 19.708 -6.805 1.00 97.38 113 GLU A O 1
ATOM 849 N N . GLN A 1 114 ? -3.586 21.806 -7.582 1.00 97.75 114 GLN A N 1
ATOM 850 C CA . GLN A 1 114 ? -4.414 21.503 -8.757 1.00 97.75 114 GLN A CA 1
ATOM 851 C C . GLN A 1 114 ? -3.713 20.540 -9.720 1.00 97.75 114 GLN A C 1
ATOM 853 O O . GLN A 1 114 ? -4.347 19.653 -10.280 1.00 97.75 114 GLN A O 1
ATOM 858 N N . ALA A 1 115 ? -2.395 20.664 -9.879 1.00 97.69 115 ALA A N 1
ATOM 859 C CA . ALA A 1 115 ? -1.606 19.734 -10.677 1.00 97.69 115 ALA A CA 1
ATOM 860 C C . ALA A 1 115 ? -1.494 18.352 -10.014 1.00 97.69 115 ALA A C 1
ATOM 862 O O . ALA A 1 115 ? -1.501 17.347 -10.722 1.00 97.69 115 ALA A O 1
ATOM 863 N N . ILE A 1 116 ? -1.420 18.288 -8.678 1.00 98.00 116 ILE A N 1
ATOM 864 C CA . ILE A 1 116 ? -1.481 17.021 -7.932 1.00 98.00 116 ILE A CA 1
ATOM 865 C C . ILE A 1 116 ? -2.840 16.349 -8.167 1.00 98.00 116 ILE A C 1
ATOM 867 O O . ILE A 1 116 ? -2.878 15.181 -8.543 1.00 98.00 116 ILE A O 1
ATOM 871 N N . ILE A 1 117 ? -3.943 17.087 -8.010 1.00 98.38 117 ILE A N 1
ATOM 872 C CA . ILE A 1 117 ? -5.299 16.572 -8.261 1.00 98.38 117 ILE A CA 1
ATOM 873 C C . ILE A 1 117 ? -5.419 16.068 -9.698 1.00 98.38 117 ILE A C 1
ATOM 875 O O . ILE A 1 117 ? -5.820 14.928 -9.911 1.00 98.38 117 ILE A O 1
ATOM 879 N N . HIS A 1 118 ? -4.984 16.864 -10.675 1.00 98.31 118 HIS A N 1
ATOM 880 C CA . HIS A 1 118 ? -5.022 16.473 -12.080 1.00 98.31 118 HIS A CA 1
ATOM 881 C C . HIS A 1 118 ? -4.205 15.203 -12.368 1.00 98.31 118 HIS A C 1
ATOM 883 O O . HIS A 1 118 ? -4.641 14.353 -13.139 1.00 98.31 118 HIS A O 1
ATOM 889 N N . HIS A 1 119 ? -3.043 15.035 -11.727 1.00 98.44 119 HIS A N 1
ATOM 890 C CA . HIS A 1 119 ? -2.244 13.816 -11.844 1.00 98.44 119 HIS A CA 1
ATOM 891 C C . HIS A 1 119 ? -3.021 12.574 -11.381 1.00 98.44 119 HIS A C 1
ATOM 893 O O . HIS A 1 119 ? -3.067 11.583 -12.110 1.00 98.44 119 HIS A O 1
ATOM 899 N N . TYR A 1 120 ? -3.668 12.637 -10.214 1.00 98.69 120 TYR A N 1
ATOM 900 C CA . TYR A 1 120 ? -4.474 11.523 -9.711 1.00 98.69 120 TYR A CA 1
ATOM 901 C C . TYR A 1 120 ? -5.754 11.304 -10.524 1.00 98.69 120 TYR A C 1
ATOM 903 O O . TYR A 1 120 ? -6.093 10.152 -10.762 1.00 98.69 120 TYR A O 1
ATOM 911 N N . GLN A 1 121 ? -6.416 12.360 -11.013 1.00 98.69 121 GLN A N 1
ATOM 912 C CA . GLN A 1 121 ? -7.571 12.249 -11.919 1.00 98.69 121 GLN A CA 1
ATOM 913 C C . GLN A 1 121 ? -7.207 11.490 -13.195 1.00 98.69 121 GLN A C 1
ATOM 915 O O . GLN A 1 121 ? -7.852 10.508 -13.540 1.00 98.69 121 GLN A O 1
ATOM 920 N N . MET A 1 122 ? -6.115 11.887 -13.851 1.00 98.75 122 MET A N 1
ATOM 921 C CA . MET A 1 122 ? -5.637 11.249 -15.079 1.00 98.75 122 MET A CA 1
ATOM 922 C C . MET A 1 122 ? -5.312 9.761 -14.892 1.00 98.75 122 MET A C 1
ATOM 924 O O . MET A 1 122 ? -5.532 8.965 -15.804 1.00 98.75 122 MET A O 1
ATOM 928 N N . ILE A 1 123 ? -4.779 9.377 -13.728 1.00 98.75 123 ILE A N 1
ATOM 929 C CA . ILE A 1 123 ? -4.552 7.968 -13.381 1.00 98.75 123 ILE A CA 1
ATOM 930 C C . ILE A 1 123 ? -5.881 7.274 -13.085 1.00 98.75 123 ILE A C 1
ATOM 932 O O . ILE A 1 123 ? -6.127 6.197 -13.620 1.00 98.75 123 ILE A O 1
ATOM 936 N N . GLY A 1 124 ? -6.732 7.899 -12.271 1.00 98.56 124 GLY A N 1
ATOM 937 C CA . GLY A 1 124 ? -8.021 7.372 -11.845 1.00 98.56 124 GLY A CA 1
ATOM 938 C C . GLY A 1 124 ? -8.962 7.074 -13.004 1.00 98.56 124 GLY A C 1
ATOM 939 O O . GLY A 1 124 ? -9.526 5.988 -13.045 1.00 98.56 124 GLY A O 1
ATOM 940 N N . ASP A 1 125 ? -9.035 7.965 -13.994 1.00 98.56 125 ASP A N 1
ATOM 941 C CA . ASP A 1 125 ? -9.838 7.808 -15.215 1.00 98.56 125 ASP A CA 1
ATOM 942 C C . ASP A 1 125 ? -9.353 6.658 -16.117 1.00 98.56 125 ASP A C 1
ATOM 944 O O . ASP A 1 125 ? -10.057 6.215 -17.028 1.00 98.56 125 ASP A O 1
ATOM 948 N N . ALA A 1 126 ? -8.121 6.190 -15.908 1.00 98.62 126 ALA A N 1
ATOM 949 C CA . ALA A 1 126 ? -7.458 5.234 -16.779 1.00 98.62 126 ALA A CA 1
ATOM 950 C C . ALA A 1 126 ? -7.565 3.774 -16.306 1.00 98.62 126 ALA A C 1
ATOM 952 O O . ALA A 1 126 ? -7.172 2.882 -17.067 1.00 98.62 126 ALA A O 1
ATOM 953 N N . ILE A 1 127 ? -8.072 3.545 -15.089 1.00 98.62 127 ILE A N 1
ATOM 954 C CA . ILE A 1 127 ? -8.235 2.236 -14.439 1.00 98.62 127 ILE A CA 1
ATOM 955 C C . ILE A 1 127 ? -9.576 2.163 -13.694 1.00 98.62 127 ILE A C 1
ATOM 957 O O . ILE A 1 127 ? -10.211 3.175 -13.426 1.00 98.62 127 ILE A O 1
ATOM 961 N N . SER A 1 128 ? -10.012 0.959 -13.339 1.00 98.38 128 SER A N 1
ATOM 962 C CA . SER A 1 128 ? -11.228 0.709 -12.548 1.00 98.38 128 SER A CA 1
ATOM 963 C C . SER A 1 128 ? -10.942 0.286 -11.103 1.00 98.38 128 SER A C 1
ATOM 965 O O . SER A 1 128 ? -11.859 0.279 -10.283 1.00 98.38 128 SER A O 1
ATOM 967 N N . ILE A 1 129 ? -9.700 -0.086 -10.780 1.00 98.50 129 ILE A N 1
ATOM 968 C CA . ILE A 1 129 ? -9.297 -0.455 -9.415 1.00 98.50 129 ILE A CA 1
ATOM 969 C C . ILE A 1 129 ? -8.941 0.768 -8.546 1.00 98.50 129 ILE A C 1
ATOM 971 O O . ILE A 1 129 ? -8.584 1.821 -9.083 1.00 98.50 129 ILE A O 1
ATOM 975 N N . PRO A 1 130 ? -9.011 0.643 -7.207 1.00 98.62 130 PRO A N 1
ATOM 976 C CA . PRO A 1 130 ? -8.689 1.728 -6.288 1.00 98.62 130 PRO A CA 1
ATOM 977 C C . PRO A 1 130 ? -7.227 2.189 -6.298 1.00 98.62 130 PRO A C 1
ATOM 979 O O . PRO A 1 130 ? -6.300 1.438 -6.621 1.00 98.62 130 PRO A O 1
ATOM 982 N N . ILE A 1 131 ? -7.028 3.417 -5.826 1.00 98.81 131 ILE A N 1
ATOM 983 C CA . ILE A 1 131 ? -5.751 4.100 -5.650 1.00 98.81 131 ILE A CA 1
ATOM 984 C C . ILE A 1 131 ? -5.474 4.290 -4.154 1.00 98.81 131 ILE A C 1
ATOM 986 O O . ILE A 1 131 ? -6.295 4.818 -3.401 1.00 98.81 131 ILE A O 1
ATOM 990 N N . VAL A 1 132 ? -4.267 3.894 -3.755 1.00 98.88 132 VAL A N 1
ATOM 991 C CA . VAL A 1 132 ? -3.608 4.255 -2.502 1.00 98.88 132 VAL A CA 1
ATOM 992 C C . VAL A 1 132 ? -2.712 5.461 -2.761 1.00 98.88 132 VAL A C 1
ATOM 994 O O . VAL A 1 132 ? -1.666 5.344 -3.405 1.00 98.88 132 VAL A O 1
ATOM 997 N N . VAL A 1 133 ? -3.112 6.620 -2.246 1.00 98.69 133 VAL A N 1
ATOM 998 C CA . VAL A 1 133 ? -2.292 7.834 -2.252 1.00 98.69 133 VAL A CA 1
ATOM 999 C C . VAL A 1 133 ? -1.162 7.654 -1.241 1.00 98.69 133 VAL A C 1
ATOM 1001 O O . VAL A 1 133 ? -1.407 7.515 -0.042 1.00 98.69 133 VAL A O 1
ATOM 1004 N N . GLN A 1 134 ? 0.083 7.635 -1.711 1.00 98.31 134 GLN A N 1
ATOM 1005 C CA . GLN A 1 134 ? 1.258 7.557 -0.849 1.00 98.31 134 GLN A CA 1
ATOM 1006 C C . GLN A 1 134 ? 1.720 8.967 -0.463 1.00 98.31 134 GLN A C 1
ATOM 1008 O O . GLN A 1 134 ? 2.259 9.718 -1.277 1.00 98.31 134 GLN A O 1
ATOM 1013 N N . ASP A 1 135 ? 1.526 9.314 0.805 1.00 97.31 135 ASP A N 1
ATOM 1014 C CA . ASP A 1 135 ? 1.920 10.589 1.400 1.00 97.31 135 ASP A CA 1
ATOM 1015 C C . ASP A 1 135 ? 3.311 10.477 2.036 1.00 97.31 135 ASP A C 1
ATOM 1017 O O . ASP A 1 135 ? 3.448 10.337 3.246 1.00 97.31 135 ASP A O 1
ATOM 1021 N N . GLU A 1 136 ? 4.350 10.501 1.197 1.00 94.56 136 GLU A N 1
ATOM 1022 C CA . GLU A 1 136 ? 5.757 10.350 1.597 1.00 94.56 136 GLU A CA 1
ATOM 1023 C C . GLU A 1 136 ? 6.578 11.613 1.251 1.00 94.56 136 GLU A C 1
ATOM 1025 O O . GLU A 1 136 ? 7.305 11.646 0.247 1.00 94.56 136 GLU A O 1
ATOM 1030 N N . PRO A 1 137 ? 6.494 12.688 2.057 1.00 95.69 137 PRO A N 1
ATOM 1031 C CA . PRO A 1 137 ? 7.157 13.958 1.751 1.00 95.69 137 PRO A CA 1
ATOM 1032 C C . PRO A 1 137 ? 8.689 13.882 1.797 1.00 95.69 137 PRO A C 1
ATOM 1034 O O . PRO A 1 137 ? 9.350 14.683 1.139 1.00 95.69 137 PRO A O 1
ATOM 1037 N N . VAL A 1 138 ? 9.271 12.928 2.537 1.00 93.62 138 VAL A N 1
ATOM 1038 C CA . VAL A 1 138 ? 10.734 12.793 2.689 1.00 93.62 138 VAL A CA 1
ATOM 1039 C C . VAL A 1 138 ? 11.414 12.526 1.344 1.00 93.62 138 VAL A C 1
ATOM 1041 O O . VAL A 1 138 ? 12.429 13.148 1.035 1.00 93.62 138 VAL A O 1
ATOM 1044 N N . THR A 1 139 ? 10.833 11.643 0.530 1.00 91.62 139 THR A N 1
ATOM 1045 C CA . THR A 1 139 ? 11.368 11.294 -0.795 1.00 91.62 139 THR A CA 1
ATOM 1046 C C . THR A 1 139 ? 10.795 12.187 -1.893 1.00 91.62 139 THR A C 1
ATOM 1048 O O . THR A 1 139 ? 11.514 12.577 -2.814 1.00 91.62 139 THR A O 1
ATOM 1051 N N . THR A 1 140 ? 9.508 12.541 -1.808 1.00 94.62 140 THR A N 1
ATOM 1052 C CA . THR A 1 140 ? 8.830 13.295 -2.877 1.00 94.62 140 THR A CA 1
ATOM 1053 C C . THR A 1 140 ? 9.053 14.804 -2.819 1.00 94.62 140 THR A C 1
ATOM 1055 O O . THR A 1 140 ? 8.922 15.472 -3.844 1.00 94.62 140 THR A O 1
ATOM 1058 N N . ASN A 1 141 ? 9.394 15.357 -1.649 1.00 96.31 141 ASN A N 1
ATOM 1059 C CA . ASN A 1 141 ? 9.373 16.798 -1.364 1.00 96.31 141 ASN A CA 1
ATOM 1060 C C . ASN A 1 141 ? 7.999 17.447 -1.641 1.00 96.31 141 ASN A C 1
ATOM 1062 O O . ASN A 1 141 ? 7.914 18.613 -2.047 1.00 96.31 141 ASN A O 1
ATOM 1066 N N . VAL A 1 142 ? 6.923 16.674 -1.453 1.00 96.75 142 VAL A N 1
ATOM 1067 C CA . VAL A 1 142 ? 5.533 17.114 -1.593 1.00 96.75 142 VAL A CA 1
ATOM 1068 C C . VAL A 1 142 ? 4.796 16.851 -0.287 1.00 96.75 142 VAL A C 1
ATOM 1070 O O . VAL A 1 142 ? 4.644 15.708 0.128 1.00 96.75 142 VAL A O 1
ATOM 1073 N N . THR A 1 143 ? 4.313 17.917 0.343 1.00 95.56 143 THR A N 1
ATOM 1074 C CA . THR A 1 143 ? 3.434 17.841 1.514 1.00 95.56 143 THR A CA 1
ATOM 1075 C C . THR A 1 143 ? 1.988 17.967 1.052 1.00 95.56 143 THR A C 1
ATOM 1077 O O . THR A 1 143 ? 1.622 18.989 0.470 1.00 95.56 143 THR A O 1
ATOM 1080 N N . MET A 1 144 ? 1.157 16.958 1.324 1.00 97.44 144 MET A N 1
ATOM 1081 C CA . MET A 1 144 ? -0.274 16.997 1.011 1.00 97.44 144 MET A CA 1
ATOM 1082 C C . MET A 1 144 ? -1.083 17.283 2.274 1.00 97.44 144 MET A C 1
ATOM 1084 O O . MET A 1 144 ? -1.072 16.495 3.215 1.00 97.44 144 MET A O 1
ATOM 1088 N N . SER A 1 145 ? -1.791 18.411 2.323 1.00 97.62 145 SER A N 1
ATOM 1089 C CA . SER A 1 145 ? -2.627 18.747 3.483 1.00 97.62 145 SER A CA 1
ATOM 1090 C C . SER A 1 145 ? -3.788 17.754 3.656 1.00 97.62 145 SER A C 1
ATOM 1092 O O . SER A 1 145 ? -4.229 17.132 2.691 1.00 97.62 145 SER A O 1
ATOM 1094 N N . ALA A 1 146 ? -4.342 17.636 4.869 1.00 97.88 146 ALA A N 1
ATOM 1095 C CA . ALA A 1 146 ? -5.546 16.827 5.104 1.00 97.88 146 ALA A CA 1
ATOM 1096 C C . ALA A 1 146 ? -6.716 17.238 4.187 1.00 97.88 146 ALA A C 1
ATOM 1098 O O . ALA A 1 146 ? -7.418 16.384 3.654 1.00 97.88 146 ALA A O 1
ATOM 1099 N N . LYS A 1 147 ? -6.860 18.545 3.928 1.00 98.12 147 LYS A N 1
ATOM 1100 C CA . LYS A 1 147 ? -7.851 19.092 2.992 1.00 98.12 147 LYS A CA 1
ATOM 1101 C C . LYS A 1 147 ? -7.616 18.640 1.559 1.00 98.12 147 LYS A C 1
ATOM 1103 O O . LYS A 1 147 ? -8.578 18.298 0.881 1.00 98.12 147 LYS A O 1
ATOM 1108 N N . LEU A 1 148 ? -6.361 18.629 1.108 1.00 98.19 148 LEU A N 1
ATOM 1109 C CA . LEU A 1 148 ? -6.006 18.134 -0.220 1.00 98.19 148 LEU A CA 1
ATOM 1110 C C . LEU A 1 148 ? -6.289 16.633 -0.342 1.00 98.19 148 LEU A C 1
ATOM 1112 O O . LEU A 1 148 ? -6.872 16.212 -1.331 1.00 98.19 148 LEU A O 1
ATOM 1116 N N . LEU A 1 149 ? -5.938 15.837 0.669 1.00 98.25 149 LEU A N 1
ATOM 1117 C CA . LEU A 1 149 ? -6.212 14.396 0.681 1.00 98.25 149 LEU A CA 1
ATOM 1118 C C . LEU A 1 149 ? -7.721 14.102 0.629 1.00 98.25 149 LEU A C 1
ATOM 1120 O O . LEU A 1 149 ? -8.156 13.282 -0.173 1.00 98.25 149 LEU A O 1
ATOM 1124 N N . ALA A 1 150 ? -8.529 14.829 1.405 1.00 97.44 150 ALA A N 1
ATOM 1125 C CA . ALA A 1 150 ? -9.987 14.731 1.337 1.00 97.44 150 ALA A CA 1
ATOM 1126 C C . ALA A 1 150 ? -10.559 15.260 0.006 1.00 97.44 150 ALA A C 1
ATOM 1128 O O . ALA A 1 150 ? -11.569 14.764 -0.483 1.00 97.44 150 ALA A O 1
ATOM 1129 N N . GLN A 1 151 ? -9.927 16.264 -0.612 1.00 97.69 151 GLN A N 1
ATOM 1130 C CA . GLN A 1 151 ? -10.308 16.728 -1.949 1.00 97.69 151 GLN A CA 1
ATOM 1131 C C . GLN A 1 151 ? -10.032 15.656 -3.011 1.00 97.69 151 GLN A C 1
ATOM 1133 O O . GLN A 1 151 ? -10.874 15.458 -3.878 1.00 97.69 151 GLN A O 1
ATOM 1138 N N . LEU A 1 152 ? -8.901 14.944 -2.929 1.00 98.06 152 LEU A N 1
ATOM 1139 C CA . LEU A 1 152 ? -8.582 13.839 -3.840 1.00 98.06 152 LEU A CA 1
ATOM 1140 C C . LEU A 1 152 ? -9.626 12.722 -3.765 1.00 98.06 152 LEU A C 1
ATOM 1142 O O . LEU A 1 152 ? -10.074 12.266 -4.808 1.00 98.06 152 LEU A O 1
ATOM 1146 N N . GLU A 1 153 ? -10.046 12.330 -2.561 1.00 96.56 153 GLU A N 1
ATOM 1147 C CA . GLU A 1 153 ? -11.129 11.352 -2.371 1.00 96.56 153 GLU A CA 1
ATOM 1148 C C . GLU A 1 153 ? -12.439 11.796 -3.041 1.00 96.56 153 GLU A C 1
ATOM 1150 O O . GLU A 1 153 ? -13.102 11.001 -3.702 1.00 96.56 153 GLU A O 1
ATOM 1155 N N . ARG A 1 154 ? -12.809 13.076 -2.916 1.00 96.12 154 ARG A N 1
ATOM 1156 C CA . ARG A 1 154 ? -14.039 13.600 -3.532 1.00 96.12 154 ARG A CA 1
ATOM 1157 C C . ARG A 1 154 ? -13.959 13.711 -5.053 1.00 96.12 154 ARG A C 1
ATOM 1159 O O . ARG A 1 154 ? -14.949 13.446 -5.733 1.00 96.12 154 ARG A O 1
ATOM 1166 N N . ASP A 1 155 ? -12.815 14.146 -5.572 1.00 97.06 155 ASP A N 1
ATOM 1167 C CA . ASP A 1 155 ? -12.655 14.511 -6.984 1.00 97.06 155 ASP A CA 1
ATOM 1168 C C . ASP A 1 155 ? -12.166 13.350 -7.860 1.00 97.06 155 ASP A C 1
ATOM 1170 O O . ASP A 1 155 ? -12.269 13.428 -9.086 1.00 97.06 155 ASP A O 1
ATOM 1174 N N . VAL A 1 156 ? -11.615 12.292 -7.258 1.00 97.62 156 VAL A N 1
ATOM 1175 C CA . VAL A 1 156 ? -11.072 11.121 -7.952 1.00 97.62 156 VAL A CA 1
ATOM 1176 C C . VAL A 1 156 ? -11.765 9.878 -7.411 1.00 97.62 156 VAL A C 1
ATOM 1178 O O . VAL A 1 156 ? -11.414 9.366 -6.356 1.00 97.62 156 VAL A O 1
ATOM 1181 N N . SER A 1 157 ? -12.763 9.387 -8.150 1.00 93.62 157 SER A N 1
ATOM 1182 C CA . SER A 1 157 ? -13.732 8.391 -7.657 1.00 93.62 157 SER A CA 1
ATOM 1183 C C . SER A 1 157 ? -13.145 7.078 -7.121 1.00 93.62 157 SER A C 1
ATOM 1185 O O . SER A 1 157 ? -13.806 6.394 -6.346 1.00 93.62 157 SER A O 1
ATOM 1187 N N . ASN A 1 158 ? -11.927 6.721 -7.530 1.00 96.12 158 ASN A N 1
ATOM 1188 C CA . ASN A 1 158 ? -11.210 5.528 -7.092 1.00 96.12 158 ASN A CA 1
ATOM 1189 C C . ASN A 1 158 ? -10.058 5.823 -6.115 1.00 96.12 158 ASN A C 1
ATOM 1191 O O . ASN A 1 158 ? -9.313 4.908 -5.775 1.00 96.12 158 ASN A O 1
ATOM 1195 N N . VAL A 1 159 ? -9.899 7.053 -5.615 1.00 98.19 159 VAL A N 1
ATOM 1196 C CA . VAL A 1 159 ? -9.031 7.333 -4.459 1.00 98.19 159 VAL A CA 1
ATOM 1197 C C . VAL A 1 159 ? -9.770 6.942 -3.183 1.00 98.19 159 VAL A C 1
ATOM 1199 O O . VAL A 1 159 ? -10.636 7.659 -2.696 1.00 98.19 159 VAL A O 1
ATOM 1202 N N . GLU A 1 160 ? -9.401 5.788 -2.631 1.00 97.75 160 GLU A N 1
ATOM 1203 C CA . GLU A 1 160 ? -10.052 5.216 -1.442 1.00 97.75 160 GLU A CA 1
ATOM 1204 C C . GLU A 1 160 ? -9.111 5.113 -0.235 1.00 97.75 160 GLU A C 1
ATOM 1206 O O . GLU A 1 160 ? -9.563 5.034 0.913 1.00 97.75 160 GLU A O 1
ATOM 1211 N N . TYR A 1 161 ? -7.800 5.090 -0.486 1.00 98.56 161 TYR A N 1
ATOM 1212 C CA . TYR A 1 161 ? -6.800 4.705 0.501 1.00 98.56 161 TYR A CA 1
ATOM 1213 C C . TYR A 1 161 ? -5.672 5.728 0.596 1.00 98.56 161 TYR A C 1
ATOM 1215 O O . TYR A 1 161 ? -5.266 6.331 -0.398 1.00 98.56 161 TYR A O 1
ATOM 1223 N N . ILE A 1 162 ? -5.097 5.854 1.789 1.00 98.44 162 ILE A N 1
ATOM 1224 C CA . ILE A 1 162 ? -3.870 6.613 2.030 1.00 98.44 162 ILE A CA 1
ATOM 1225 C C . ILE A 1 162 ? -2.848 5.698 2.695 1.00 98.44 162 ILE A C 1
ATOM 1227 O O . ILE A 1 162 ? -3.155 5.052 3.697 1.00 98.44 162 ILE A O 1
ATOM 1231 N N . LYS A 1 163 ? -1.620 5.697 2.173 1.00 98.38 163 LYS A N 1
ATOM 1232 C CA . LYS A 1 163 ? -0.435 5.273 2.920 1.00 98.38 163 LYS A CA 1
ATOM 1233 C C . LYS A 1 163 ? 0.210 6.524 3.512 1.00 98.38 163 LYS A C 1
ATOM 1235 O O . LYS A 1 163 ? 0.777 7.329 2.774 1.00 98.38 163 LYS A O 1
ATOM 1240 N N . LEU A 1 164 ? 0.085 6.701 4.824 1.00 98.00 164 LEU A N 1
ATOM 1241 C CA . LEU A 1 164 ? 0.461 7.937 5.504 1.00 98.00 164 LEU A CA 1
ATOM 1242 C C . LEU A 1 164 ? 1.892 7.864 6.048 1.00 98.00 164 LEU A C 1
ATOM 1244 O O . LEU A 1 164 ? 2.167 7.097 6.971 1.00 98.00 164 LEU A O 1
ATOM 1248 N N . GLU A 1 165 ? 2.797 8.673 5.494 1.00 96.38 165 GLU A N 1
ATOM 1249 C CA . GLU A 1 165 ? 4.221 8.682 5.858 1.00 96.38 165 GLU A CA 1
ATOM 1250 C C . GLU A 1 165 ? 4.768 10.076 6.205 1.00 96.38 165 GLU A C 1
ATOM 1252 O O . GLU A 1 165 ? 5.970 10.240 6.417 1.00 96.38 165 GLU A O 1
ATOM 1257 N N . GLU A 1 166 ? 3.912 11.093 6.336 1.00 95.81 166 GLU A N 1
ATOM 1258 C CA . GLU A 1 166 ? 4.304 12.357 6.958 1.00 95.81 166 GLU A CA 1
ATOM 1259 C C . GLU A 1 166 ? 4.283 12.243 8.490 1.00 95.81 166 GLU A C 1
ATOM 1261 O O . GLU A 1 166 ? 3.233 12.079 9.115 1.00 95.81 166 GLU A O 1
ATOM 1266 N N . ALA A 1 167 ? 5.455 12.375 9.114 1.00 92.88 167 ALA A N 1
ATOM 1267 C CA . ALA A 1 167 ? 5.565 12.481 10.564 1.00 92.88 167 ALA A CA 1
ATOM 1268 C C . ALA A 1 167 ? 5.235 13.913 11.042 1.00 92.88 167 ALA A C 1
ATOM 1270 O O . ALA A 1 167 ? 5.728 14.871 10.444 1.00 92.88 167 ALA A O 1
ATOM 1271 N N . PRO A 1 168 ? 4.502 14.095 12.160 1.00 93.62 168 PRO A N 1
ATOM 1272 C CA . PRO A 1 168 ? 3.914 13.073 13.033 1.00 93.62 168 PRO A CA 1
ATOM 1273 C C . PRO A 1 168 ? 2.548 12.564 12.526 1.00 93.62 168 PRO A C 1
ATOM 1275 O O . PRO A 1 168 ? 1.539 13.275 12.594 1.00 93.62 168 PRO A O 1
ATOM 1278 N N . SER A 1 169 ? 2.489 11.298 12.106 1.00 96.06 169 SER A N 1
ATOM 1279 C CA . SER A 1 169 ? 1.307 10.704 11.466 1.00 96.06 169 SER A CA 1
ATOM 1280 C C . SER A 1 169 ? 0.042 10.657 12.343 1.00 96.06 169 SER A C 1
ATOM 1282 O O . SER A 1 169 ? -1.027 10.951 11.802 1.00 96.06 169 SER A O 1
ATOM 1284 N N . PRO A 1 170 ? 0.078 10.432 13.681 1.00 97.12 170 PRO A N 1
ATOM 1285 C CA . PRO A 1 170 ? -1.151 10.371 14.485 1.00 97.12 170 PRO A CA 1
ATOM 1286 C C . PRO A 1 170 ? -1.978 11.667 14.460 1.00 97.12 170 PRO A C 1
ATOM 1288 O O . PRO A 1 170 ? -3.211 11.638 14.454 1.00 97.12 170 PRO A O 1
ATOM 1291 N N . ILE A 1 171 ? -1.310 12.827 14.422 1.00 97.00 171 ILE A N 1
ATOM 1292 C CA . ILE A 1 171 ? -1.991 14.128 14.350 1.00 97.00 171 ILE A CA 1
ATOM 1293 C C . ILE A 1 171 ? -2.677 14.280 12.993 1.00 97.00 171 ILE A C 1
ATOM 1295 O O . ILE A 1 171 ? -3.842 14.678 12.931 1.00 97.00 171 ILE A O 1
ATOM 1299 N N . LYS A 1 172 ? -1.972 13.930 11.913 1.00 97.62 172 LYS A N 1
ATOM 1300 C CA . LYS A 1 172 ? -2.488 14.058 10.552 1.00 97.62 172 LYS A CA 1
ATOM 1301 C C . LYS A 1 172 ? -3.646 13.095 10.276 1.00 97.62 172 LYS A C 1
ATOM 1303 O O . LYS A 1 172 ? -4.598 13.508 9.625 1.00 97.62 172 LYS A O 1
ATOM 1308 N N . ILE A 1 173 ? -3.651 11.890 10.860 1.00 98.12 173 ILE A N 1
ATOM 1309 C CA . ILE A 1 173 ? -4.817 10.981 10.831 1.00 98.12 173 ILE A CA 1
ATOM 1310 C C . ILE A 1 173 ? -6.065 11.691 11.362 1.00 98.12 173 ILE A C 1
ATOM 1312 O O . ILE A 1 173 ? -7.079 11.741 10.675 1.00 98.12 173 ILE A O 1
ATOM 1316 N N . THR A 1 174 ? -5.977 12.303 12.551 1.00 97.31 174 THR A N 1
ATOM 1317 C CA . THR A 1 174 ? -7.122 13.023 13.143 1.00 97.31 174 THR A CA 1
ATOM 1318 C C . THR A 1 174 ? -7.590 14.163 12.232 1.00 97.31 174 THR A C 1
ATOM 1320 O O . THR A 1 174 ? -8.784 14.401 12.100 1.00 97.31 174 THR A O 1
ATOM 1323 N N . GLN A 1 175 ? -6.660 14.880 11.595 1.00 98.00 175 GLN A N 1
ATOM 1324 C CA . GLN A 1 175 ? -6.998 15.959 10.665 1.00 98.00 175 GLN A CA 1
ATOM 1325 C C . GLN A 1 175 ? -7.701 15.443 9.405 1.00 98.00 175 GLN A C 1
ATOM 1327 O O . GLN A 1 175 ? -8.659 16.069 8.971 1.00 98.00 175 GLN A O 1
ATOM 1332 N N . ILE A 1 176 ? -7.254 14.317 8.838 1.00 98.12 176 ILE A N 1
ATOM 1333 C CA . ILE A 1 176 ? -7.882 13.700 7.660 1.00 98.12 176 ILE A CA 1
ATOM 1334 C C . ILE A 1 176 ? -9.300 13.234 7.998 1.00 98.12 176 ILE A C 1
ATOM 1336 O O . ILE A 1 176 ? -10.224 13.558 7.262 1.00 98.12 176 ILE A O 1
ATOM 1340 N N . LEU A 1 177 ? -9.489 12.559 9.135 1.00 96.94 177 LEU A N 1
ATOM 1341 C CA . LEU A 1 177 ? -10.805 12.067 9.566 1.00 96.94 177 LEU A CA 1
ATOM 1342 C C . LEU A 1 177 ? -11.800 13.188 9.918 1.00 96.94 177 LEU A C 1
ATOM 1344 O O . LEU A 1 177 ? -12.998 12.950 9.957 1.00 96.94 177 LEU A O 1
ATOM 1348 N N . ASN A 1 178 ? -11.331 14.417 10.163 1.00 97.44 178 ASN A N 1
ATOM 1349 C CA . ASN A 1 178 ? -12.212 15.583 10.306 1.00 97.44 178 ASN A CA 1
ATOM 1350 C C . ASN A 1 178 ? -12.665 16.165 8.955 1.00 97.44 178 ASN A C 1
ATOM 1352 O O . ASN A 1 178 ? -13.584 16.980 8.924 1.00 97.44 178 ASN A O 1
ATOM 1356 N N . GLU A 1 179 ? -11.989 15.810 7.861 1.00 97.38 179 GLU A N 1
ATOM 1357 C CA . GLU A 1 179 ? -12.230 16.339 6.512 1.00 97.38 179 GLU A CA 1
ATOM 1358 C C . GLU A 1 179 ? -12.848 15.282 5.570 1.00 97.38 179 GLU A C 1
ATOM 1360 O O . GLU A 1 179 ? -13.381 15.645 4.518 1.00 97.38 179 GLU A O 1
ATOM 1365 N N . SER A 1 180 ? -12.779 13.990 5.925 1.00 93.44 180 SER A N 1
ATOM 1366 C CA . SER A 1 180 ? -13.324 12.857 5.166 1.00 93.44 180 SER A CA 1
ATOM 1367 C C . SER A 1 180 ? -13.867 11.765 6.091 1.00 93.44 180 SER A C 1
ATOM 1369 O O . SER A 1 180 ? -13.202 11.362 7.043 1.00 93.44 180 SER A O 1
ATOM 1371 N N . ASP A 1 181 ? -15.042 11.235 5.745 1.00 84.75 181 ASP A N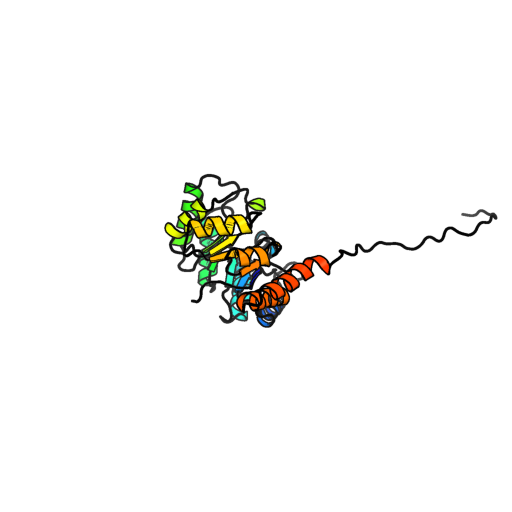 1
ATOM 1372 C CA . ASP A 1 181 ? -15.694 10.127 6.457 1.00 84.75 181 ASP A CA 1
ATOM 1373 C C . ASP A 1 181 ? -15.416 8.753 5.818 1.00 84.75 181 ASP A C 1
ATOM 1375 O O . ASP A 1 181 ? -15.825 7.719 6.352 1.00 84.75 181 ASP A O 1
ATOM 1379 N N . SER A 1 182 ? -14.778 8.719 4.642 1.00 90.19 182 SER A N 1
ATOM 1380 C CA . SER A 1 182 ? -14.725 7.513 3.804 1.00 90.19 182 SER A CA 1
ATOM 1381 C C . SER A 1 182 ? -13.307 6.987 3.555 1.00 90.19 182 SER A C 1
ATOM 1383 O O . SER A 1 182 ? -13.149 5.786 3.292 1.00 90.19 182 SER A O 1
ATOM 1385 N N . LEU A 1 183 ? -12.290 7.846 3.679 1.00 95.12 183 LEU A N 1
ATOM 1386 C CA . LEU A 1 183 ? -10.897 7.479 3.457 1.00 95.12 183 LEU A CA 1
ATOM 1387 C C . LEU A 1 183 ? -10.423 6.413 4.440 1.00 95.12 183 LEU A C 1
ATOM 1389 O O . LEU A 1 183 ? -10.538 6.548 5.658 1.00 95.12 183 LEU A O 1
ATOM 1393 N N . THR A 1 184 ? -9.810 5.371 3.894 1.00 97.75 184 THR A N 1
ATOM 1394 C CA . THR A 1 184 ? -9.115 4.363 4.684 1.00 97.75 184 THR A CA 1
ATOM 1395 C C . THR A 1 184 ? -7.646 4.741 4.819 1.00 97.75 184 THR A C 1
ATOM 1397 O O . THR A 1 184 ? -6.946 4.948 3.827 1.00 97.75 184 THR A O 1
ATOM 1400 N N . ILE A 1 185 ? -7.165 4.817 6.059 1.00 98.38 185 ILE A N 1
ATOM 1401 C CA . ILE A 1 185 ? -5.814 5.291 6.361 1.00 98.38 185 ILE A CA 1
ATOM 1402 C C . ILE A 1 185 ? -4.976 4.128 6.879 1.00 98.38 185 ILE A C 1
ATOM 1404 O O . ILE A 1 185 ? -5.275 3.538 7.918 1.00 98.38 185 ILE A O 1
ATOM 1408 N N . LEU A 1 186 ? -3.903 3.820 6.158 1.00 98.56 186 LEU A N 1
ATOM 1409 C CA . LEU A 1 186 ? -2.881 2.864 6.558 1.00 98.56 186 LEU A CA 1
ATOM 1410 C C . LEU A 1 186 ? -1.623 3.650 6.930 1.00 98.56 186 LEU A C 1
ATOM 1412 O O . LEU A 1 186 ? -1.058 4.366 6.103 1.00 98.56 186 LEU A O 1
ATOM 1416 N N . GLY A 1 187 ? -1.190 3.532 8.183 1.00 97.50 187 GLY A N 1
ATOM 1417 C CA . GLY A 1 187 ? 0.058 4.146 8.634 1.00 97.50 187 GLY A CA 1
ATOM 1418 C C . GLY A 1 187 ? 1.275 3.542 7.932 1.00 97.50 187 GLY A C 1
ATOM 1419 O O . GLY A 1 187 ? 1.224 2.404 7.465 1.00 97.50 187 GLY A O 1
ATOM 1420 N N . GLY A 1 188 ? 2.377 4.278 7.848 1.00 93.25 188 GLY A N 1
ATOM 1421 C CA . GLY A 1 188 ? 3.628 3.807 7.251 1.00 93.25 188 GLY A CA 1
ATOM 1422 C C . GLY A 1 188 ? 4.812 3.959 8.203 1.00 93.25 188 GLY A C 1
ATOM 1423 O O . GLY A 1 188 ? 4.763 3.502 9.343 1.00 93.25 188 GLY A O 1
ATOM 1424 N N . LEU A 1 189 ? 5.910 4.565 7.734 1.00 93.06 189 LEU A N 1
ATOM 1425 C CA . LEU A 1 189 ? 7.074 4.919 8.567 1.00 93.06 189 LEU A CA 1
ATOM 1426 C C . LEU A 1 189 ? 7.701 3.736 9.324 1.00 93.06 189 LEU A C 1
ATOM 1428 O O . LEU A 1 189 ? 8.145 3.873 10.461 1.00 93.06 189 LEU A O 1
ATOM 1432 N N . GLY A 1 190 ? 7.723 2.543 8.731 1.00 91.50 190 GLY A N 1
ATOM 1433 C CA . GLY A 1 190 ? 8.275 1.369 9.412 1.00 91.50 190 GLY A CA 1
ATOM 1434 C C . GLY A 1 190 ? 7.393 0.833 10.550 1.00 91.50 190 GLY A C 1
ATOM 1435 O O . GLY A 1 190 ? 7.826 -0.073 11.254 1.00 91.50 190 GLY A O 1
ATOM 1436 N N . GLY A 1 191 ? 6.177 1.361 10.731 1.00 93.25 191 GLY A N 1
ATOM 1437 C CA . GLY A 1 191 ? 5.282 1.009 11.836 1.00 93.25 191 GLY A CA 1
ATOM 1438 C C . GLY A 1 191 ? 5.650 1.671 13.167 1.00 93.25 191 GLY A C 1
ATOM 1439 O O . GLY A 1 191 ? 5.156 1.250 14.207 1.00 93.25 191 GLY A O 1
ATOM 1440 N N . VAL A 1 192 ? 6.509 2.699 13.172 1.00 93.31 192 VAL A N 1
ATOM 1441 C CA . VAL A 1 192 ? 7.027 3.308 14.417 1.00 93.31 192 VAL A CA 1
ATOM 1442 C C . VAL A 1 192 ? 5.976 4.026 15.265 1.00 93.31 192 VAL A C 1
ATOM 1444 O O . VAL A 1 192 ? 6.220 4.246 16.447 1.00 93.31 192 VAL A O 1
ATOM 1447 N N . TYR A 1 193 ? 4.827 4.372 14.682 1.00 95.12 193 TYR A N 1
ATOM 1448 C CA . TYR A 1 193 ? 3.682 4.972 15.374 1.00 95.12 193 TYR A CA 1
ATOM 1449 C C . TYR A 1 193 ? 2.449 4.062 15.360 1.00 95.12 193 TYR A C 1
ATOM 1451 O O . TYR A 1 193 ? 1.347 4.540 15.601 1.00 95.12 193 TYR A O 1
ATOM 1459 N N . PHE A 1 194 ? 2.600 2.769 15.048 1.00 96.81 194 PHE A N 1
ATOM 1460 C CA . PHE A 1 194 ? 1.46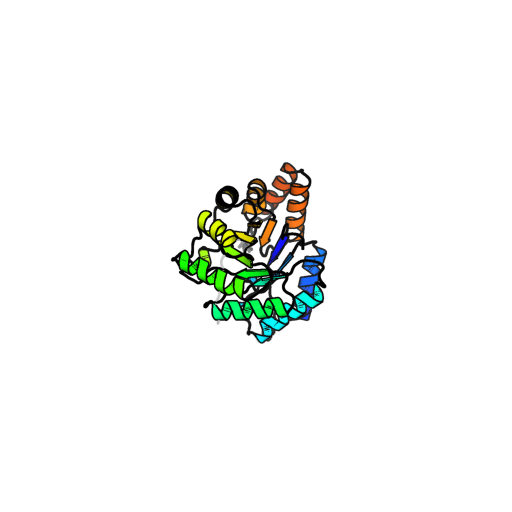0 1.919 14.699 1.00 96.81 194 PHE A CA 1
ATOM 1461 C C . PHE A 1 194 ? 0.363 1.900 15.774 1.00 96.81 194 PHE A C 1
ATOM 1463 O O . PHE A 1 194 ? -0.812 2.068 15.454 1.00 96.81 194 PHE A O 1
ATOM 1470 N N . TYR A 1 195 ? 0.721 1.759 17.054 1.00 97.31 195 TYR A N 1
ATOM 1471 C CA . TYR A 1 195 ? -0.276 1.770 18.127 1.00 97.31 195 TYR A CA 1
ATOM 1472 C C . TYR A 1 195 ? -0.980 3.132 18.256 1.00 97.31 195 TYR A C 1
ATOM 1474 O O . TYR A 1 195 ? -2.202 3.196 18.391 1.00 97.31 195 TYR A O 1
ATOM 1482 N N . GLU A 1 196 ? -0.229 4.231 18.198 1.00 97.38 196 GLU A N 1
ATOM 1483 C CA . GLU A 1 196 ? -0.781 5.584 18.265 1.00 97.38 196 GLU A CA 1
ATOM 1484 C C . GLU A 1 196 ? -1.644 5.921 17.047 1.00 97.38 196 GLU A C 1
ATOM 1486 O O . GLU A 1 196 ? -2.646 6.618 17.183 1.00 97.38 196 GLU A O 1
ATOM 1491 N N . GLU A 1 197 ? -1.284 5.428 15.865 1.00 98.25 197 GLU A N 1
ATOM 1492 C CA . GLU A 1 197 ? -2.066 5.570 14.639 1.00 98.25 197 GLU A CA 1
ATOM 1493 C C . GLU A 1 197 ? -3.412 4.845 14.764 1.00 98.25 197 GLU A C 1
ATOM 1495 O O . GLU A 1 197 ? -4.446 5.434 14.437 1.00 98.25 197 GLU A O 1
ATOM 1500 N N . LEU A 1 198 ? -3.429 3.622 15.313 1.00 98.19 198 LEU A N 1
ATOM 1501 C CA . LEU A 1 198 ? -4.668 2.891 15.610 1.00 98.19 198 LEU A CA 1
ATOM 1502 C C . LEU A 1 198 ? -5.562 3.669 16.587 1.00 98.19 198 LEU A C 1
ATOM 1504 O O . LEU A 1 198 ? -6.748 3.854 16.323 1.00 98.19 198 LEU A O 1
ATOM 1508 N N . GLU A 1 199 ? -4.992 4.217 17.666 1.00 98.06 199 GLU A N 1
ATOM 1509 C CA . GLU A 1 199 ? -5.728 5.058 18.627 1.00 98.06 199 GLU A CA 1
ATOM 1510 C C . GLU A 1 199 ? -6.303 6.340 18.008 1.00 98.06 199 GLU A C 1
ATOM 1512 O O . GLU A 1 199 ? -7.235 6.930 18.560 1.00 98.06 199 GLU A O 1
ATOM 1517 N N . ARG A 1 200 ? -5.767 6.780 16.865 1.00 97.62 200 ARG A N 1
ATOM 1518 C CA . ARG A 1 200 ? -6.269 7.933 16.109 1.00 97.62 200 ARG A CA 1
ATOM 1519 C C . ARG A 1 200 ? -7.210 7.567 14.969 1.00 97.62 200 ARG A C 1
ATOM 1521 O O . ARG A 1 200 ? -7.729 8.485 14.344 1.00 97.62 200 ARG A O 1
ATOM 1528 N N . GLY A 1 201 ? -7.478 6.282 14.749 1.00 96.94 201 GLY A N 1
ATOM 1529 C CA . GLY A 1 201 ? -8.443 5.806 13.759 1.00 96.94 201 GLY A CA 1
ATOM 1530 C C . GLY A 1 201 ? -7.833 5.277 12.462 1.00 96.94 201 GLY A C 1
ATOM 1531 O O . GLY A 1 201 ? -8.565 5.121 11.488 1.00 96.94 201 GLY A O 1
ATOM 1532 N N . ALA A 1 202 ? -6.527 4.985 12.417 1.00 97.88 202 ALA A N 1
ATOM 1533 C CA . ALA A 1 202 ? -5.970 4.224 11.300 1.00 97.88 202 ALA A CA 1
ATOM 1534 C C . ALA A 1 202 ? -6.626 2.839 11.202 1.00 97.88 202 ALA A C 1
ATOM 1536 O O . ALA A 1 202 ? -6.919 2.186 12.206 1.00 97.88 202 ALA A O 1
ATOM 1537 N N . ASN A 1 203 ? -6.803 2.357 9.976 1.00 97.94 203 ASN A N 1
ATOM 1538 C CA . ASN A 1 203 ? -7.385 1.047 9.695 1.00 97.94 203 ASN A CA 1
ATOM 1539 C C . ASN A 1 203 ? -6.347 -0.082 9.744 1.00 97.94 203 ASN A C 1
ATOM 1541 O O . ASN A 1 203 ? -6.716 -1.256 9.677 1.00 97.94 203 ASN A O 1
ATOM 1545 N N . GLY A 1 204 ? -5.063 0.260 9.848 1.00 97.94 204 GLY A N 1
ATOM 1546 C CA . GLY A 1 204 ? -3.953 -0.676 9.763 1.00 97.94 204 GLY A CA 1
ATOM 1547 C C . GLY A 1 204 ? -2.630 0.021 9.456 1.00 97.94 204 GLY A C 1
ATOM 1548 O O . GLY A 1 204 ? -2.499 1.237 9.614 1.00 97.94 204 GLY A O 1
ATOM 1549 N N . THR A 1 205 ? -1.655 -0.748 8.982 1.00 97.62 205 THR A N 1
ATOM 1550 C CA . THR A 1 205 ? -0.354 -0.241 8.536 1.00 97.62 205 THR A CA 1
ATOM 1551 C C . THR A 1 205 ? 0.065 -0.883 7.218 1.00 97.62 205 THR A C 1
ATOM 1553 O O . THR A 1 205 ? -0.190 -2.062 6.968 1.00 97.62 205 THR A O 1
ATOM 1556 N N . MET A 1 206 ? 0.719 -0.092 6.369 1.00 97.88 206 MET A N 1
ATOM 1557 C CA . MET A 1 206 ? 1.351 -0.524 5.134 1.00 97.88 206 MET A CA 1
ATOM 1558 C C . MET A 1 206 ? 2.864 -0.313 5.230 1.00 97.88 206 MET A C 1
ATOM 1560 O O . MET A 1 206 ? 3.382 0.766 4.940 1.00 97.88 206 MET A O 1
ATOM 1564 N N . THR A 1 207 ? 3.587 -1.346 5.661 1.00 94.44 207 THR A N 1
ATOM 1565 C CA . THR A 1 207 ? 5.020 -1.253 5.969 1.00 94.44 207 THR A CA 1
ATOM 1566 C C . THR A 1 207 ? 5.773 -2.538 5.637 1.00 94.44 207 THR A C 1
ATOM 1568 O O . THR A 1 207 ? 5.198 -3.623 5.574 1.00 94.44 207 THR A O 1
ATOM 1571 N N . GLY A 1 208 ? 7.080 -2.414 5.429 1.00 89.25 208 GLY A N 1
ATOM 1572 C CA . GLY A 1 208 ? 8.005 -3.516 5.183 1.00 89.25 208 GLY A CA 1
ATOM 1573 C C . GLY A 1 208 ? 8.690 -4.037 6.445 1.00 89.25 208 GLY A C 1
ATOM 1574 O O . GLY A 1 208 ? 9.906 -4.203 6.468 1.00 89.25 208 GLY A O 1
ATOM 1575 N N . PHE A 1 209 ? 7.937 -4.211 7.530 1.00 84.75 209 PHE A N 1
ATOM 1576 C CA . PHE A 1 209 ? 8.491 -4.654 8.808 1.00 84.75 209 PHE A CA 1
ATOM 1577 C C . PHE A 1 209 ? 8.881 -6.138 8.761 1.00 84.75 209 PHE A C 1
ATOM 1579 O O . PHE A 1 209 ? 8.160 -6.958 8.197 1.00 84.75 209 PHE A O 1
ATOM 1586 N N . ALA A 1 210 ? 10.013 -6.488 9.377 1.00 85.81 210 ALA A N 1
ATOM 1587 C CA . ALA A 1 210 ? 10.591 -7.831 9.279 1.00 85.81 210 ALA A CA 1
ATOM 1588 C C . ALA A 1 210 ? 9.767 -8.929 9.982 1.00 85.81 210 ALA A C 1
ATOM 1590 O O . ALA A 1 210 ? 9.912 -10.099 9.638 1.00 85.81 210 ALA A O 1
ATOM 1591 N N . TYR A 1 211 ? 8.910 -8.555 10.938 1.00 90.69 211 TYR A N 1
ATOM 1592 C CA . TYR A 1 211 ? 8.107 -9.478 11.750 1.00 90.69 211 TYR A CA 1
ATOM 1593 C C . TYR A 1 211 ? 6.603 -9.199 11.554 1.00 90.69 211 TYR A C 1
ATOM 1595 O O . TYR A 1 211 ? 5.980 -8.527 12.385 1.00 90.69 211 TYR A O 1
ATOM 1603 N N . PRO A 1 212 ? 6.020 -9.603 10.407 1.00 92.81 212 PRO A N 1
ATOM 1604 C CA . PRO A 1 212 ? 4.619 -9.325 10.077 1.00 92.81 212 PRO A CA 1
ATOM 1605 C C . PRO A 1 212 ? 3.634 -9.979 11.058 1.00 92.81 212 PRO A C 1
ATOM 1607 O O . PRO A 1 212 ? 2.590 -9.397 11.341 1.00 92.81 212 PRO A O 1
ATOM 1610 N N . ASP A 1 213 ? 3.988 -11.134 11.621 1.00 94.12 213 ASP A N 1
ATOM 1611 C CA . ASP A 1 213 ? 3.263 -11.831 12.688 1.00 94.12 213 ASP A CA 1
ATOM 1612 C C . ASP A 1 213 ? 3.105 -10.976 13.944 1.00 94.12 213 ASP A C 1
ATOM 1614 O O . ASP A 1 213 ? 2.012 -10.886 14.501 1.00 94.12 213 ASP A O 1
ATOM 1618 N N . VAL A 1 214 ? 4.168 -10.285 14.358 1.00 94.69 214 VAL A N 1
ATOM 1619 C CA . VAL A 1 214 ? 4.115 -9.430 15.548 1.00 94.69 214 VAL A CA 1
ATOM 1620 C C . VAL A 1 214 ? 3.199 -8.229 15.315 1.00 94.69 214 VAL A C 1
ATOM 1622 O O . VAL A 1 214 ? 2.392 -7.885 16.180 1.00 94.69 214 VAL A O 1
ATOM 1625 N N . LEU A 1 215 ? 3.259 -7.607 14.131 1.00 95.94 215 LEU A N 1
ATOM 1626 C CA . LEU A 1 215 ? 2.311 -6.544 13.777 1.00 95.94 215 LEU A CA 1
ATOM 1627 C C . LEU A 1 215 ? 0.874 -7.071 13.720 1.00 95.94 215 LEU A C 1
ATOM 1629 O O . LEU A 1 215 ? -0.046 -6.396 14.190 1.00 95.94 215 LEU A O 1
ATOM 1633 N N . LYS A 1 216 ? 0.681 -8.284 13.192 1.00 97.12 216 LYS A N 1
ATOM 1634 C CA . LYS A 1 216 ? -0.629 -8.926 13.131 1.00 97.12 216 LYS A CA 1
ATOM 1635 C C . LYS A 1 216 ? -1.197 -9.180 14.524 1.00 97.12 216 LYS A C 1
ATOM 1637 O O . LYS A 1 216 ? -2.358 -8.849 14.762 1.00 97.12 216 LYS A O 1
ATOM 1642 N N . GLU A 1 217 ? -0.387 -9.689 15.450 1.00 97.38 217 GLU A N 1
ATOM 1643 C CA . GLU A 1 217 ? -0.784 -9.914 16.843 1.00 97.38 217 GLU A CA 1
ATOM 1644 C C . GLU A 1 217 ? -1.186 -8.600 17.527 1.00 97.38 217 GLU A C 1
ATOM 1646 O O . GLU A 1 217 ? -2.227 -8.542 18.190 1.00 97.38 217 GLU A O 1
ATOM 1651 N N . ILE A 1 218 ? -0.412 -7.524 17.328 1.00 97.81 218 ILE A N 1
ATOM 1652 C CA . ILE A 1 218 ? -0.740 -6.190 17.855 1.00 97.81 218 ILE A CA 1
ATOM 1653 C C . ILE A 1 218 ? -2.095 -5.726 17.312 1.00 97.81 218 ILE A C 1
ATOM 1655 O O . ILE A 1 218 ? -2.954 -5.316 18.095 1.00 97.81 218 ILE A O 1
ATOM 1659 N N . TYR A 1 219 ? -2.311 -5.826 15.998 1.00 98.06 219 TYR A N 1
ATOM 1660 C CA . TYR A 1 219 ? -3.558 -5.407 15.358 1.00 98.06 219 TYR A CA 1
ATOM 1661 C C . TYR A 1 219 ? -4.768 -6.206 15.857 1.00 98.06 219 TYR A C 1
ATOM 1663 O O . TYR A 1 219 ? -5.793 -5.626 16.218 1.00 98.06 219 TYR A O 1
ATOM 1671 N N . GLN A 1 220 ? -4.653 -7.533 15.931 1.00 98.25 220 GLN A N 1
ATOM 1672 C CA . GLN A 1 220 ? -5.719 -8.410 16.423 1.00 98.25 220 GLN A CA 1
ATOM 1673 C C . GLN A 1 220 ? -6.036 -8.147 17.898 1.00 98.25 220 GLN A C 1
ATOM 1675 O O . GLN A 1 220 ? -7.202 -8.053 18.273 1.00 98.25 220 GLN A O 1
ATOM 1680 N N . THR A 1 221 ? -5.007 -7.969 18.728 1.00 98.38 221 THR A N 1
ATOM 1681 C CA . THR A 1 221 ? -5.170 -7.648 20.154 1.00 98.38 221 THR A CA 1
ATOM 1682 C C . THR A 1 221 ? -5.811 -6.272 20.348 1.00 98.38 221 THR A C 1
ATOM 1684 O O . THR A 1 221 ? -6.625 -6.073 21.247 1.00 98.38 221 THR A O 1
ATOM 1687 N N . TYR A 1 222 ? -5.468 -5.299 19.502 1.00 98.44 222 TYR A N 1
ATOM 1688 C CA . TYR A 1 222 ? -6.083 -3.977 19.546 1.00 98.44 222 TYR A CA 1
ATOM 1689 C C . TYR A 1 222 ? -7.566 -4.043 19.159 1.00 98.44 222 TYR A C 1
ATOM 1691 O O . TYR A 1 222 ? -8.429 -3.548 19.886 1.00 98.44 222 TYR A O 1
ATOM 1699 N N . THR A 1 223 ? -7.865 -4.689 18.030 1.00 97.50 223 THR A N 1
ATOM 1700 C CA . THR A 1 223 ? -9.222 -4.785 17.468 1.00 97.50 223 THR A CA 1
ATOM 1701 C C . THR A 1 223 ? -10.155 -5.688 18.279 1.00 97.50 223 THR A C 1
ATOM 1703 O O . THR A 1 223 ? -11.365 -5.475 18.248 1.00 97.50 223 THR A O 1
ATOM 1706 N N . SER A 1 224 ? -9.625 -6.619 19.083 1.00 97.94 224 SER A N 1
ATOM 1707 C CA . SER A 1 224 ? -10.405 -7.386 20.070 1.00 97.94 224 SER A CA 1
ATOM 1708 C C . SER A 1 224 ? -10.812 -6.572 21.310 1.00 97.94 224 SER A C 1
ATOM 1710 O O . SER A 1 224 ? -11.593 -7.054 22.132 1.00 97.94 224 SER A O 1
ATOM 1712 N N . GLY A 1 225 ? -10.303 -5.343 21.457 1.00 97.94 225 GLY A N 1
ATOM 1713 C CA . GLY A 1 225 ? -10.566 -4.455 22.591 1.00 97.94 225 GLY A CA 1
ATOM 1714 C C . GLY A 1 225 ? -9.527 -4.534 23.716 1.00 97.94 225 GLY A C 1
ATOM 1715 O O . GLY A 1 225 ? -9.606 -3.757 24.668 1.00 97.94 225 GLY A O 1
ATOM 1716 N N . GLU A 1 226 ? -8.511 -5.397 23.613 1.00 98.06 226 GLU A N 1
ATOM 1717 C CA . GLU A 1 226 ? -7.431 -5.535 24.602 1.00 98.06 226 GLU A CA 1
ATOM 1718 C C . GLU A 1 226 ? -6.341 -4.446 24.440 1.00 98.06 226 GLU A C 1
ATOM 1720 O O . GLU A 1 226 ? -5.141 -4.730 24.374 1.00 98.06 226 GLU A O 1
ATOM 1725 N N . LYS A 1 227 ? -6.743 -3.168 24.397 1.00 97.56 227 LYS A N 1
ATOM 1726 C CA . LYS A 1 227 ? -5.873 -2.028 24.042 1.00 97.56 227 LYS A CA 1
ATOM 1727 C C . LYS A 1 227 ? -4.576 -1.945 24.850 1.00 97.56 227 LYS A C 1
ATOM 1729 O O . LYS A 1 227 ? -3.499 -1.827 24.277 1.00 97.56 227 LYS A O 1
ATOM 1734 N N . GLU A 1 228 ? -4.643 -2.086 26.173 1.00 97.38 228 GLU A N 1
ATOM 1735 C CA . GLU A 1 228 ? -3.447 -2.035 27.030 1.00 97.38 228 GLU A CA 1
ATOM 1736 C C . GLU A 1 228 ? -2.451 -3.166 26.735 1.00 97.38 228 GLU A C 1
ATOM 1738 O O . GLU A 1 228 ? -1.239 -2.998 26.877 1.00 97.38 228 GLU A O 1
ATOM 1743 N N . LYS A 1 229 ? -2.946 -4.344 26.340 1.00 97.44 229 LYS A N 1
ATOM 1744 C CA . LYS A 1 229 ? -2.095 -5.475 25.962 1.00 97.44 229 LYS A CA 1
ATOM 1745 C C . LYS A 1 229 ? -1.444 -5.215 24.608 1.00 97.44 229 LYS A C 1
ATOM 1747 O O . LYS A 1 229 ? -0.233 -5.389 24.504 1.00 97.44 229 LYS A O 1
ATOM 1752 N N . ALA A 1 230 ? -2.206 -4.726 23.628 1.00 97.75 230 ALA A N 1
ATOM 1753 C CA . ALA A 1 230 ? -1.669 -4.306 22.334 1.00 97.75 230 ALA A CA 1
ATOM 1754 C C . ALA A 1 230 ? -0.591 -3.220 22.496 1.00 97.75 230 ALA A C 1
ATOM 1756 O O . ALA A 1 230 ? 0.467 -3.306 21.878 1.00 97.75 230 ALA A O 1
ATOM 1757 N N . GLN A 1 231 ? -0.808 -2.264 23.405 1.00 97.06 231 GLN A N 1
ATOM 1758 C CA . GLN A 1 231 ? 0.165 -1.225 23.736 1.00 97.06 231 GLN A CA 1
ATOM 1759 C C . GLN A 1 231 ? 1.476 -1.814 24.266 1.00 97.06 231 GLN A C 1
ATOM 1761 O O . GLN A 1 231 ? 2.561 -1.446 23.816 1.00 97.06 231 GLN A O 1
ATOM 1766 N N . ARG A 1 232 ? 1.390 -2.745 25.226 1.00 96.44 232 ARG A N 1
ATOM 1767 C CA . ARG A 1 232 ? 2.574 -3.412 25.785 1.00 96.44 232 ARG A CA 1
ATOM 1768 C C . ARG A 1 232 ? 3.323 -4.219 24.728 1.00 96.44 232 ARG A C 1
ATOM 1770 O O . ARG A 1 232 ? 4.547 -4.134 24.686 1.00 96.44 232 ARG A O 1
ATOM 1777 N N . LEU A 1 233 ? 2.606 -4.962 23.880 1.00 95.00 233 LEU A N 1
ATOM 1778 C CA . LEU A 1 233 ? 3.200 -5.701 22.761 1.00 95.00 233 LEU A CA 1
ATOM 1779 C C . LEU A 1 233 ? 3.943 -4.751 21.817 1.00 95.00 233 LEU A C 1
ATOM 1781 O O . LEU A 1 233 ? 5.120 -4.970 21.539 1.00 95.00 233 LEU A O 1
ATOM 1785 N N . PHE A 1 234 ? 3.303 -3.653 21.418 1.00 95.19 234 PHE A N 1
ATOM 1786 C CA . PHE A 1 234 ? 3.907 -2.651 20.548 1.00 95.19 234 PHE A CA 1
ATOM 1787 C C . PHE A 1 234 ? 5.181 -2.044 21.145 1.00 95.19 234 PHE A C 1
ATOM 1789 O O . PHE A 1 234 ? 6.241 -2.103 20.525 1.00 95.19 234 PHE A O 1
ATOM 1796 N N . PHE A 1 235 ? 5.136 -1.530 22.378 1.00 93.50 235 PHE A N 1
ATOM 1797 C CA . PHE A 1 235 ? 6.327 -0.918 22.976 1.00 93.50 235 PHE A CA 1
ATOM 1798 C C . PHE A 1 235 ? 7.436 -1.924 23.295 1.00 93.50 235 PHE A C 1
ATOM 1800 O O . PHE A 1 235 ? 8.612 -1.549 23.335 1.00 93.50 235 PHE A O 1
ATOM 1807 N N . SER A 1 236 ? 7.097 -3.208 23.455 1.00 90.81 236 SER A N 1
ATOM 1808 C CA . SER A 1 236 ? 8.103 -4.252 23.647 1.00 90.81 236 SER A CA 1
ATOM 1809 C C . SER A 1 236 ? 9.083 -4.342 22.470 1.00 90.81 236 SER A C 1
ATOM 1811 O O . SER A 1 236 ? 10.264 -4.632 22.699 1.00 90.81 236 SER A O 1
ATOM 1813 N N . LEU A 1 237 ? 8.648 -3.987 21.249 1.00 85.88 237 LEU A N 1
ATOM 1814 C CA . LEU A 1 237 ? 9.479 -3.941 20.038 1.00 85.88 237 LEU A CA 1
ATOM 1815 C C . LEU A 1 237 ? 10.683 -3.004 20.189 1.00 85.88 237 LEU A C 1
ATOM 1817 O O . LEU A 1 237 ? 11.781 -3.324 19.737 1.00 85.88 237 LEU A O 1
ATOM 1821 N N . PHE A 1 238 ? 10.502 -1.877 20.880 1.00 82.06 238 PHE A N 1
ATOM 1822 C CA . PHE A 1 238 ? 11.548 -0.866 21.069 1.00 82.06 238 PHE A CA 1
ATOM 1823 C C . PHE A 1 238 ? 12.429 -1.140 22.291 1.00 82.06 238 PHE A C 1
ATOM 1825 O O . PHE A 1 238 ? 13.562 -0.671 22.359 1.00 82.06 238 PHE A O 1
ATOM 1832 N N . THR A 1 239 ? 11.935 -1.918 23.258 1.00 70.31 239 THR A N 1
ATOM 1833 C CA . THR A 1 239 ? 12.693 -2.257 24.476 1.00 70.31 239 THR A CA 1
ATOM 1834 C C . THR A 1 239 ? 13.536 -3.527 24.347 1.00 70.31 239 THR A C 1
ATOM 1836 O O . THR A 1 239 ? 14.522 -3.682 25.065 1.00 70.31 239 THR A O 1
ATOM 1839 N N . SER A 1 240 ? 13.172 -4.438 23.439 1.00 55.03 240 SER A N 1
ATOM 1840 C CA . SER A 1 240 ? 13.801 -5.763 23.306 1.00 55.03 240 SER A CA 1
ATOM 1841 C C . SER A 1 240 ? 14.979 -5.814 22.326 1.00 55.03 240 SER A C 1
ATOM 1843 O O . SER A 1 240 ? 15.698 -6.810 22.299 1.00 55.03 240 SER A O 1
ATOM 1845 N N . HIS A 1 241 ? 15.247 -4.731 21.590 1.00 46.59 241 HIS A N 1
ATOM 1846 C CA . HIS A 1 241 ? 16.410 -4.609 20.711 1.00 46.59 241 HIS A CA 1
ATOM 1847 C C . HIS A 1 241 ? 17.358 -3.502 21.195 1.00 46.59 241 HIS A C 1
ATOM 1849 O O . HIS A 1 241 ? 17.378 -2.412 20.620 1.00 46.59 241 HIS A O 1
ATOM 1855 N N . PRO A 1 242 ? 18.242 -3.747 22.185 1.00 38.69 242 PRO A N 1
ATOM 1856 C CA . PRO A 1 242 ? 19.511 -3.057 22.118 1.00 38.69 242 PRO A CA 1
ATOM 1857 C C . PRO A 1 242 ? 20.142 -3.523 20.806 1.00 38.69 242 PRO A C 1
ATOM 1859 O O . PRO A 1 242 ? 20.434 -4.709 20.643 1.00 38.69 242 PRO A O 1
ATOM 1862 N N . PHE A 1 243 ? 20.350 -2.606 19.864 1.00 38.41 243 PHE A N 1
ATOM 1863 C CA . PHE A 1 243 ? 21.378 -2.776 18.847 1.00 38.41 243 PHE 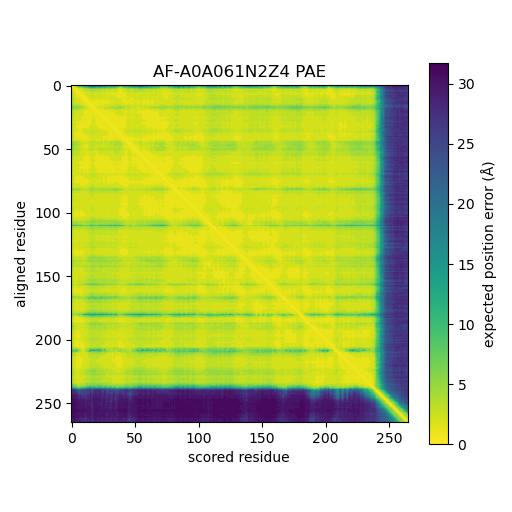A CA 1
ATOM 1864 C C . PHE A 1 243 ? 22.681 -3.054 19.612 1.00 38.41 243 PHE A C 1
ATOM 1866 O O . PHE A 1 243 ? 23.410 -2.144 20.012 1.00 38.41 243 PHE A O 1
ATOM 1873 N N . ARG A 1 244 ? 22.961 -4.327 19.906 1.00 32.00 244 ARG A N 1
ATOM 1874 C CA . ARG A 1 244 ? 24.284 -4.753 20.326 1.00 32.00 244 ARG A CA 1
ATOM 1875 C C . ARG A 1 244 ? 25.126 -4.591 19.080 1.00 32.00 244 ARG A C 1
ATOM 1877 O O . ARG A 1 244 ? 25.201 -5.484 18.243 1.00 32.00 244 ARG A O 1
ATOM 1884 N N . SER A 1 245 ? 25.734 -3.415 18.955 1.00 29.33 245 SER A N 1
ATOM 1885 C CA . SER A 1 245 ? 26.923 -3.271 18.132 1.00 29.33 245 SER A CA 1
ATOM 1886 C C . SER A 1 245 ? 27.835 -4.465 18.442 1.00 29.33 245 SER A C 1
ATOM 1888 O O . SER A 1 245 ? 27.985 -4.824 19.619 1.00 29.33 245 SER A O 1
ATOM 1890 N N . PRO A 1 246 ? 28.419 -5.130 17.434 1.00 33.41 246 PRO A N 1
ATOM 1891 C CA . PRO A 1 246 ? 29.476 -6.082 17.695 1.00 33.41 246 PRO A CA 1
ATOM 1892 C C . PRO A 1 246 ? 30.668 -5.255 18.173 1.00 33.41 246 PRO A C 1
ATOM 1894 O O . PRO A 1 246 ? 31.532 -4.854 17.395 1.00 33.41 246 PRO A O 1
ATOM 1897 N N . THR A 1 247 ? 30.703 -4.934 19.466 1.00 34.19 247 THR A N 1
ATOM 1898 C CA . THR A 1 247 ? 31.902 -4.418 20.097 1.00 34.19 247 THR A CA 1
ATOM 1899 C C . THR A 1 247 ? 32.936 -5.529 20.000 1.00 34.19 247 THR A C 1
ATOM 1901 O O . THR A 1 247 ? 32.973 -6.472 20.788 1.00 34.19 247 THR A O 1
ATOM 1904 N N . ARG A 1 248 ? 33.814 -5.409 18.998 1.00 44.84 248 ARG A N 1
ATOM 1905 C CA . ARG A 1 248 ? 35.165 -5.957 19.062 1.00 44.84 248 ARG A CA 1
ATOM 1906 C C . ARG A 1 248 ? 35.777 -5.444 20.359 1.00 44.84 248 ARG A C 1
ATOM 1908 O O . ARG A 1 248 ? 36.224 -4.308 20.422 1.00 44.84 248 ARG A O 1
ATOM 1915 N N . HIS A 1 249 ? 35.751 -6.260 21.398 1.00 35.78 249 HIS A N 1
ATOM 1916 C CA . HIS A 1 249 ? 36.625 -6.132 22.553 1.00 35.78 249 HIS A CA 1
ATOM 1917 C C . HIS A 1 249 ? 37.304 -7.485 22.736 1.00 35.78 249 HIS A C 1
ATOM 1919 O O . HIS A 1 249 ? 36.992 -8.263 23.636 1.00 35.78 249 HIS A O 1
ATOM 1925 N N . GLY A 1 250 ? 38.263 -7.752 21.844 1.00 32.28 250 GLY A N 1
ATOM 1926 C CA . GLY A 1 250 ? 39.425 -8.524 22.250 1.00 32.28 250 GLY A CA 1
ATOM 1927 C C . GLY A 1 250 ? 40.057 -7.765 23.410 1.00 32.28 250 GLY A C 1
ATOM 1928 O O . GLY A 1 250 ? 40.503 -6.631 23.245 1.00 32.28 250 GLY A O 1
ATOM 1929 N N . ARG A 1 251 ? 39.996 -8.345 24.608 1.00 30.36 251 ARG A N 1
ATOM 1930 C CA . ARG A 1 251 ? 40.727 -7.838 25.765 1.00 30.36 251 ARG A CA 1
ATOM 1931 C C . ARG A 1 251 ? 42.215 -7.923 25.428 1.00 30.36 251 ARG A C 1
ATOM 1933 O O . ARG A 1 251 ? 42.777 -9.012 25.441 1.00 30.36 251 ARG A O 1
ATOM 1940 N N . CYS A 1 252 ? 42.844 -6.789 25.133 1.00 29.45 252 CYS A N 1
ATOM 1941 C CA . CYS A 1 252 ? 44.281 -6.652 25.330 1.00 29.45 252 CYS A CA 1
ATOM 1942 C C . CYS A 1 252 ? 44.518 -6.577 26.840 1.00 29.45 252 CYS A C 1
ATOM 1944 O O . CYS A 1 252 ? 44.296 -5.544 27.469 1.00 29.45 252 CYS A O 1
ATOM 1946 N N . ASP A 1 253 ? 44.918 -7.705 27.419 1.00 31.48 253 ASP A N 1
ATOM 1947 C CA . ASP A 1 253 ? 45.480 -7.772 28.761 1.00 31.48 253 ASP A CA 1
ATOM 1948 C C . ASP A 1 253 ? 46.886 -7.154 28.725 1.00 31.48 253 ASP A C 1
ATOM 1950 O O . ASP A 1 253 ? 47.867 -7.789 28.338 1.00 31.48 253 ASP A O 1
ATOM 1954 N N . HIS A 1 254 ? 46.983 -5.872 29.075 1.00 35.00 254 HIS A N 1
ATOM 1955 C CA . HIS A 1 254 ? 48.259 -5.230 29.368 1.00 35.00 254 HIS A CA 1
ATOM 1956 C C . HIS A 1 254 ? 48.581 -5.381 30.851 1.00 35.00 254 HIS A C 1
ATOM 1958 O O . HIS A 1 254 ? 48.476 -4.437 31.633 1.00 35.00 254 HIS A O 1
ATOM 1964 N N . SER A 1 255 ? 49.032 -6.575 31.236 1.00 32.16 255 SER A N 1
ATOM 1965 C CA . SER A 1 255 ? 49.737 -6.761 32.501 1.00 32.16 255 SER 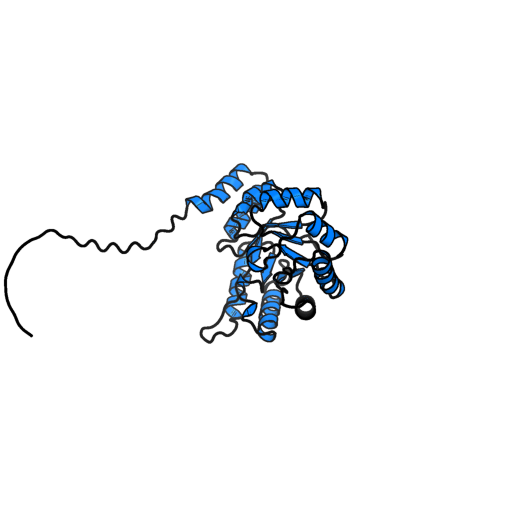A CA 1
ATOM 1966 C C . SER A 1 255 ? 50.714 -7.942 32.465 1.00 32.16 255 SER A C 1
ATOM 1968 O O . SER A 1 255 ? 50.417 -9.037 32.924 1.00 32.16 255 SER A O 1
ATOM 1970 N N . LYS A 1 256 ? 51.930 -7.701 31.951 1.00 31.89 256 LYS A N 1
ATOM 1971 C CA . LYS A 1 256 ? 53.201 -8.222 32.501 1.00 31.89 256 LYS A CA 1
ATOM 1972 C C . LYS A 1 256 ? 54.401 -7.639 31.748 1.00 31.89 256 LYS A C 1
ATOM 1974 O O . LYS A 1 256 ? 54.501 -7.717 30.531 1.00 31.89 256 LYS A O 1
ATOM 1979 N N . ARG A 1 257 ? 55.297 -7.025 32.520 1.00 31.12 257 ARG A N 1
ATOM 1980 C CA . ARG A 1 257 ? 56.619 -6.539 32.112 1.00 31.12 257 ARG A CA 1
ATOM 1981 C C . ARG A 1 257 ? 57.574 -7.732 32.000 1.00 31.12 257 ARG A C 1
ATOM 1983 O O . ARG A 1 257 ? 57.542 -8.577 32.891 1.00 31.12 257 ARG A O 1
ATOM 1990 N N . ASN A 1 258 ? 58.458 -7.754 31.005 1.00 27.70 258 ASN A N 1
ATOM 1991 C CA . ASN A 1 258 ? 59.904 -7.550 31.197 1.00 27.70 258 ASN A CA 1
ATOM 1992 C C . ASN A 1 258 ? 60.711 -7.841 29.919 1.00 27.70 258 ASN A C 1
ATOM 1994 O O . ASN A 1 258 ? 60.432 -8.779 29.184 1.00 27.70 258 ASN A O 1
ATOM 1998 N N . PHE A 1 259 ? 61.711 -6.980 29.732 1.00 30.73 259 PHE A N 1
ATOM 1999 C CA . PHE A 1 259 ? 62.899 -7.041 28.879 1.00 30.73 259 PHE A CA 1
ATOM 2000 C C . PHE A 1 259 ? 63.435 -8.447 28.557 1.00 30.73 259 PHE A C 1
ATOM 2002 O O . PHE A 1 259 ? 63.644 -9.225 29.483 1.00 30.73 259 PHE A O 1
ATOM 2009 N N . GLN A 1 260 ? 63.801 -8.688 27.291 1.00 28.61 260 GLN A N 1
ATOM 2010 C CA . GLN A 1 260 ? 65.200 -8.853 26.844 1.00 28.61 260 GLN A CA 1
ATOM 2011 C C . GLN A 1 260 ? 65.282 -9.174 25.336 1.00 28.61 260 GLN A C 1
ATOM 2013 O O . GLN A 1 260 ? 64.646 -10.105 24.863 1.00 28.61 260 GLN A O 1
ATOM 2018 N N . ASP A 1 261 ? 66.078 -8.352 24.648 1.00 28.88 261 ASP A N 1
ATOM 2019 C CA . ASP A 1 261 ? 67.051 -8.639 23.584 1.00 28.88 261 ASP A CA 1
ATOM 2020 C C . ASP A 1 261 ? 66.711 -9.421 22.295 1.00 28.88 261 ASP A C 1
ATOM 2022 O O . ASP A 1 261 ? 66.198 -10.535 22.297 1.00 28.88 261 ASP A O 1
ATOM 2026 N N . ALA A 1 262 ? 67.254 -8.830 21.219 1.00 29.34 262 ALA A N 1
ATOM 2027 C CA . ALA A 1 262 ? 67.944 -9.436 20.074 1.00 29.34 262 ALA A CA 1
ATOM 2028 C C . ALA A 1 262 ? 67.241 -9.439 18.699 1.00 29.34 262 ALA A C 1
ATOM 2030 O O . ALA A 1 262 ? 66.248 -10.113 18.450 1.00 29.34 262 ALA A O 1
ATOM 2031 N N . GLU A 1 263 ? 67.874 -8.649 17.825 1.00 29.36 263 GLU A N 1
ATOM 2032 C CA . GLU A 1 263 ? 68.016 -8.714 16.365 1.00 29.36 263 GLU A CA 1
ATOM 2033 C C . GLU A 1 263 ? 67.669 -10.054 15.685 1.00 29.36 263 GLU A C 1
ATOM 2035 O O . GLU A 1 263 ? 68.044 -11.115 16.173 1.00 29.36 263 GLU A O 1
ATOM 2040 N N . TYR A 1 264 ? 67.054 -9.999 14.497 1.00 29.53 264 TYR A N 1
ATOM 2041 C CA . TYR A 1 264 ? 67.684 -10.295 13.192 1.00 29.53 264 TYR A CA 1
ATOM 2042 C C . TYR A 1 264 ? 66.614 -10.482 12.090 1.00 29.53 264 TYR A C 1
ATOM 2044 O O . TYR A 1 264 ? 65.706 -11.294 12.248 1.00 29.53 264 TYR A O 1
ATOM 2052 N N . TYR A 1 265 ? 66.845 -9.782 10.968 1.00 38.50 265 TYR A N 1
ATOM 2053 C CA . TYR A 1 265 ? 66.205 -9.831 9.634 1.00 38.50 265 TYR A CA 1
ATOM 2054 C C . TYR A 1 265 ? 64.780 -9.291 9.450 1.00 38.50 265 TYR A C 1
ATOM 2056 O O . TYR A 1 265 ? 63.815 -9.840 10.017 1.00 38.50 265 TYR A O 1
#

Secondary structure (DSSP, 8-state):
-PPP-EEEEEPP--B-TTS-B-HHHHHHHHHHHHHTT-SEEEESSTTTTTTTS-HHHHHHHHHHHHHHHTTSS-EEEE---SSHHHHHHHHHHHHHTT-SEEEEPPPTT---HHHHHHHHHHHHTT-SS-EEEEE-HHHH--PPPHHHHHHHHHHSTTEEEEEE-SSSHHHHHHHHHTT-SS-EEEE-GGGTTHHHHHHTT--EE----S-HHHHHHHHHHHHTT-HHHHHHHHHHHHHS-------------------------

pLDDT: mean 90.28, std 19.08, range [27.7, 98.88]

Solvent-accessible surface area (backbone atoms only — not comparable to full-atom values): 14672 Å² total; per-residue (Å²): 129,82,79,84,40,42,39,24,36,37,38,70,63,45,60,42,97,88,67,47,79,27,61,71,57,42,46,53,52,52,50,53,46,55,75,42,60,48,49,24,40,28,38,44,36,78,76,19,46,41,91,78,49,53,72,69,54,51,52,48,53,48,45,50,51,43,67,65,48,68,76,76,46,51,36,31,36,41,27,59,46,92,44,63,72,56,20,35,51,42,43,40,51,39,49,77,54,62,38,55,26,34,32,38,47,70,46,71,61,56,76,53,66,70,59,53,46,49,48,49,33,59,38,41,78,62,48,91,56,36,34,26,44,36,42,44,30,88,83,25,61,32,86,77,50,40,65,53,56,36,46,39,39,73,74,17,90,36,39,46,34,33,39,42,43,49,82,69,44,43,61,49,45,46,48,29,57,74,58,33,95,75,69,37,38,21,38,22,72,69,48,79,54,48,68,55,26,45,78,42,65,33,47,30,36,45,28,64,53,95,56,56,44,60,55,37,52,29,50,51,33,37,76,74,65,44,46,73,58,20,47,51,55,54,54,42,64,72,70,74,55,75,82,73,68,87,73,84,69,80,79,80,81,89,81,83,89,79,91,82,88,82,88,84,135

Mean predicted aligned error: 6.92 Å

Radius of gyration: 22.76 Å; Cα contacts (8 Å, |Δi|>4): 458; chains: 1; bounding box: 84×42×51 Å

Nearest PDB structures (foldseek):
  7c0d-assembly1_A  TM=9.207E-01  e=1.781E-21  Azospirillum brasilense
  3na8-assembly1_D  TM=9.402E-01  e=6.743E-21  Pseudomonas aeruginosa
  2yxg-assembly1_D  TM=9.427E-01  e=2.304E-19  Methanocaldococcus jannaschii DSM 2661
  2rfg-assembly1_D  TM=9.081E-01  e=2.203E-18  Hahella chejuensis
  3flu-assembly1_B  TM=9.130E-01  e=1.747E-18  Neisseria meningitidis serogroup B

Foldseek 3Di:
DDDDFAAAAEDAFDADPVGAGDLVVLLVVLVVLVVLPGQHYEYLDVNNVVVVDDPVSLLSSLLSNCVSCVPVHAYEYEQEDQDLVSSLVSLVSSVVSPHQEYEYEFHAPPADLVVSLVSLQSSLVSDDHAYAYEQACPGRVYHQALLSLLVSVVSRVRHAEYADHDPVRLVRLLSNVVSDVGHAYAYEPLCLCVLSNVVSPHRYHYYNHPNSSLSNVLNVCVVVVVSVVSVVSNVVVVVVDPVPDPPPDPPPPPDDDDDDDDDDD